Protein AF-A0A816R3W5-F1 (afdb_monomer_lite)

pLDDT: mean 74.43, std 22.23, range [22.75, 96.19]

Radius of gyration: 26.07 Å; chains: 1; bounding box: 74×52×64 Å

Foldseek 3Di:
DDCDPPDPDHPCCCVVVVVLLVVLCCPPALLNVVVLVVDPDPVVSVVVVVVVVVVVVVVVVVVVVVVVVLCVVQQAADCVVVVVDDAPVCSVLVVCCVVCVVPPPPSVVVVVVVVVVVVVVLLSNLLSVLVCCCVVPVCPVVVPVDDDPVRSVVSSVVSSVVVVVVVVVVVVVCVPVPRCSVVVVVLVSSLVSNLSVVLVVCVVPPVPDDPVNSVVSSVVSSVVSVVVVVVCVVCVVVCPVPNDDPPGHNVPHPVVVVVPDPDPVPVCVVVVVVVCVPPVPDDDDPDDDDPDDDDDDDDPPPPPPVVVVVVPD

InterPro domains:
  IPR001734 Sodium/solute symporter [PF00474] (28-216)
  IPR001734 Sodium/solute symporter [PS50283] (1-235)
  IPR038377 Sodium/glucose symporter superfamily [G3DSA:1.20.1730.10] (1-272)
  IPR051163 Sodium:Solute Symporter (SSF) [PTHR42985] (1-281)

Organism: NCBI:txid392030

Sequence (313 aa):
MSVHPSARYTVWSVLIGGSLYSTSVCACLQTQAQRFMCVKTTRAAQKVAWVNYMLIVAMLFLCAGVGFVLFAKYSHCDPLLAKLISKPDQLYPLFVIQTFSRLPGLTGLFIASILSASLSTISSGINSMATAILEDIYKRILKQSTVTDERQAIMSKVLSLAIGILVTILAFAMSYLGNNIIVIVFQIAGSFVTPILGVYILGFFAPRVNSRSILIALSFCLLFQSWVMIGATLTAKQHFERDGRLAVFADECLHSFNSSSNDPKSIDSSLLASWKDLFGCCYKKKTVGSVVMNGDHLSPEHQQVEEERILQN

Structure (mmCIF, N/CA/C/O backbone):
data_AF-A0A816R3W5-F1
#
_entry.id   AF-A0A816R3W5-F1
#
loop_
_atom_site.group_PDB
_atom_site.id
_atom_site.type_symbol
_atom_site.label_atom_id
_atom_site.label_alt_id
_atom_site.label_comp_id
_atom_site.label_asym_id
_atom_site.label_entity_id
_atom_site.label_seq_id
_atom_site.pdbx_PDB_ins_code
_atom_site.Cartn_x
_atom_site.Cartn_y
_atom_site.Cartn_z
_atom_site.occupancy
_atom_site.B_iso_or_equiv
_atom_site.auth_seq_id
_atom_site.auth_comp_id
_atom_site.auth_asym_id
_atom_site.auth_atom_id
_atom_site.pdbx_PDB_model_num
ATOM 1 N N . MET A 1 1 ? 4.831 -17.490 -16.071 1.00 56.22 1 MET A N 1
ATOM 2 C CA . MET A 1 1 ? 4.926 -17.783 -14.621 1.00 56.22 1 MET A CA 1
ATOM 3 C C . MET A 1 1 ? 5.278 -19.246 -14.459 1.00 56.22 1 MET A C 1
ATOM 5 O O . MET A 1 1 ? 4.660 -20.074 -15.113 1.00 56.22 1 MET A O 1
ATOM 9 N N . SER A 1 2 ? 6.286 -19.556 -13.655 1.00 50.31 2 SER A N 1
ATOM 10 C CA . SER A 1 2 ? 6.732 -20.926 -13.403 1.00 50.31 2 SER A CA 1
ATOM 11 C C . SER A 1 2 ? 5.854 -21.603 -12.344 1.00 50.31 2 SER A C 1
ATOM 13 O O . SER A 1 2 ? 5.396 -20.978 -11.386 1.00 50.31 2 SER A O 1
ATOM 15 N N . VAL A 1 3 ? 5.603 -22.901 -12.533 1.00 62.75 3 VAL A N 1
ATOM 16 C CA . VAL A 1 3 ? 4.884 -23.763 -11.572 1.00 62.75 3 VAL A CA 1
ATOM 17 C C . VAL A 1 3 ? 5.849 -24.337 -10.520 1.00 62.75 3 VAL A C 1
ATOM 19 O O . VAL A 1 3 ? 5.424 -24.852 -9.491 1.00 62.75 3 VAL A O 1
ATOM 22 N N . HIS A 1 4 ? 7.160 -24.217 -10.752 1.00 50.44 4 HIS A N 1
ATOM 23 C CA . HIS A 1 4 ? 8.194 -24.760 -9.879 1.00 50.44 4 HIS A CA 1
ATOM 24 C C . HIS A 1 4 ? 8.276 -24.016 -8.532 1.00 50.44 4 HIS A C 1
ATOM 26 O O . HIS A 1 4 ? 8.395 -22.790 -8.531 1.00 50.44 4 HIS A O 1
ATOM 32 N N . PRO A 1 5 ? 8.297 -24.738 -7.394 1.00 56.47 5 PRO A N 1
ATOM 33 C CA . PRO A 1 5 ? 8.284 -24.155 -6.047 1.00 56.47 5 PRO A CA 1
ATOM 34 C C . PRO A 1 5 ? 9.559 -23.380 -5.681 1.00 56.47 5 PRO A C 1
ATOM 36 O O . PRO A 1 5 ? 9.556 -22.626 -4.716 1.00 56.47 5 PRO A O 1
ATOM 39 N N . SER A 1 6 ? 10.639 -23.535 -6.451 1.00 56.09 6 SER A N 1
ATOM 40 C CA . SER A 1 6 ? 11.894 -22.794 -6.267 1.00 56.09 6 SER A CA 1
ATOM 41 C C . SER A 1 6 ? 11.871 -21.390 -6.877 1.00 56.09 6 SER A C 1
ATOM 43 O O . SER A 1 6 ? 12.794 -20.616 -6.647 1.00 56.09 6 SER A O 1
ATOM 45 N N . ALA A 1 7 ? 10.852 -21.053 -7.674 1.00 58.81 7 ALA A N 1
ATOM 46 C CA . ALA A 1 7 ? 10.751 -19.736 -8.285 1.00 58.81 7 ALA A CA 1
ATOM 47 C C . ALA A 1 7 ? 10.184 -18.705 -7.303 1.00 58.81 7 ALA A C 1
ATOM 49 O O . ALA A 1 7 ? 9.200 -18.959 -6.609 1.00 58.81 7 ALA A O 1
ATOM 50 N N . ARG A 1 8 ? 10.763 -17.500 -7.305 1.00 59.97 8 ARG A N 1
ATOM 51 C CA . ARG A 1 8 ? 10.393 -16.401 -6.396 1.00 59.97 8 ARG A CA 1
ATOM 52 C C . ARG A 1 8 ? 8.922 -15.978 -6.483 1.00 59.97 8 ARG A C 1
ATOM 54 O O . ARG A 1 8 ? 8.337 -15.592 -5.476 1.00 59.97 8 ARG A O 1
ATOM 61 N N . TYR A 1 9 ? 8.329 -16.067 -7.673 1.00 65.62 9 TYR A N 1
ATOM 62 C CA . TYR A 1 9 ? 6.901 -15.855 -7.907 1.00 65.62 9 TYR A CA 1
ATOM 63 C C . TYR A 1 9 ? 6.322 -17.072 -8.625 1.00 65.62 9 TYR A C 1
ATOM 65 O O . TYR A 1 9 ? 6.509 -17.246 -9.830 1.00 65.62 9 TYR A O 1
ATOM 73 N N . THR A 1 10 ? 5.597 -17.904 -7.885 1.00 77.44 10 THR A N 1
ATOM 74 C CA . THR A 1 10 ? 4.848 -19.032 -8.447 1.00 77.44 10 THR A CA 1
ATOM 75 C C . THR A 1 10 ? 3.417 -18.616 -8.769 1.00 77.44 10 THR A C 1
ATOM 77 O O . THR A 1 10 ? 2.870 -17.688 -8.164 1.00 77.44 10 THR A O 1
ATOM 80 N N . VAL A 1 11 ? 2.775 -19.339 -9.691 1.00 75.06 11 VAL A N 1
ATOM 81 C CA . VAL A 1 11 ? 1.336 -19.167 -9.971 1.00 75.06 11 VAL A CA 1
ATOM 82 C C . VAL A 1 11 ? 0.520 -19.261 -8.673 1.00 75.06 11 VAL A C 1
ATOM 84 O O . VAL A 1 11 ? -0.364 -18.444 -8.428 1.00 75.06 11 VAL A O 1
ATOM 87 N N . TRP A 1 12 ? 0.883 -20.192 -7.789 1.00 73.62 12 TRP A N 1
ATOM 88 C CA . TRP A 1 12 ? 0.215 -20.416 -6.508 1.00 73.62 12 TRP A CA 1
ATOM 89 C C . TRP A 1 12 ? 0.412 -19.277 -5.513 1.00 73.62 12 TRP A C 1
ATOM 91 O O . TRP A 1 12 ? -0.559 -18.815 -4.916 1.00 73.62 12 TRP A O 1
ATOM 101 N N . SER A 1 13 ? 1.642 -18.779 -5.360 1.00 75.25 13 SER A N 1
ATOM 102 C CA . SER A 1 13 ? 1.918 -17.660 -4.454 1.00 75.25 13 SER A CA 1
ATOM 103 C C . SER A 1 13 ? 1.214 -16.382 -4.902 1.00 75.25 13 SER A C 1
ATOM 105 O O . SER A 1 13 ? 0.768 -15.607 -4.063 1.00 75.25 13 SER A O 1
ATOM 107 N N . VAL A 1 14 ? 1.076 -16.172 -6.214 1.00 79.00 14 VAL A N 1
ATOM 108 C CA . VAL A 1 14 ? 0.387 -14.993 -6.754 1.00 79.00 14 VAL A CA 1
ATOM 109 C C . VAL A 1 14 ? -1.127 -15.120 -6.602 1.00 79.00 14 VAL A C 1
ATOM 111 O O . VAL A 1 14 ? -1.757 -14.180 -6.130 1.00 79.00 14 VAL A O 1
ATOM 114 N N . LEU A 1 15 ? -1.718 -16.267 -6.945 1.00 81.06 15 LEU A N 1
ATOM 115 C CA . LEU A 1 15 ? -3.168 -16.456 -6.836 1.00 81.06 15 LEU A CA 1
ATOM 116 C C . LEU A 1 15 ? -3.628 -16.472 -5.376 1.00 81.06 15 LEU A C 1
ATOM 118 O O . LEU A 1 15 ? -4.473 -15.671 -4.979 1.00 81.06 15 LEU A O 1
ATOM 122 N N . ILE A 1 16 ? -3.047 -17.349 -4.555 1.00 84.50 16 ILE A N 1
ATOM 123 C CA . ILE A 1 16 ? -3.455 -17.509 -3.156 1.00 84.50 16 ILE A CA 1
ATOM 124 C C . ILE A 1 16 ? -2.988 -16.300 -2.344 1.00 84.50 16 ILE A C 1
ATOM 126 O O . ILE A 1 16 ? -3.803 -15.637 -1.707 1.00 84.50 16 ILE A O 1
ATOM 130 N N . GLY A 1 17 ? -1.699 -15.961 -2.411 1.00 82.81 17 GLY A N 1
ATOM 131 C CA . GLY A 1 17 ? -1.145 -14.838 -1.653 1.00 82.81 17 GLY A CA 1
ATOM 132 C C . GLY A 1 17 ? -1.729 -13.490 -2.077 1.00 82.81 17 GLY A C 1
ATOM 133 O O . GLY A 1 17 ? -2.084 -12.688 -1.218 1.00 82.81 17 GLY A O 1
ATOM 134 N N . GLY A 1 18 ? -1.911 -13.262 -3.381 1.00 82.94 18 GLY A N 1
ATOM 135 C CA . GLY A 1 18 ? -2.544 -12.049 -3.901 1.00 82.94 18 GLY A CA 1
ATOM 136 C C . GLY A 1 18 ? -3.998 -11.917 -3.458 1.00 82.94 18 GLY A C 1
ATOM 137 O O . GLY A 1 18 ? -4.382 -10.867 -2.950 1.00 82.94 18 GLY A O 1
ATOM 138 N N . SER A 1 19 ? -4.795 -12.986 -3.570 1.00 83.19 19 SER A N 1
ATOM 139 C CA . SER A 1 19 ? -6.204 -12.972 -3.143 1.00 83.19 19 SER A CA 1
ATOM 140 C C . SER A 1 19 ? -6.367 -12.694 -1.644 1.00 83.19 19 SER A C 1
ATOM 142 O O . SER A 1 19 ? -7.187 -11.855 -1.258 1.00 83.19 19 SER A O 1
ATOM 144 N N . LEU A 1 20 ? -5.551 -13.336 -0.801 1.00 86.00 20 LEU A N 1
ATOM 145 C CA . LEU A 1 20 ? -5.547 -13.111 0.644 1.00 86.00 20 LEU A CA 1
ATOM 146 C C . LEU A 1 20 ? -5.112 -11.685 0.968 1.00 86.00 20 LEU A C 1
ATOM 148 O O . LEU A 1 20 ? -5.813 -10.996 1.701 1.00 86.00 20 LEU A O 1
ATOM 152 N N . TYR A 1 21 ? -4.022 -11.207 0.366 1.00 86.19 21 TYR A N 1
ATOM 153 C CA . TYR A 1 21 ? -3.546 -9.840 0.556 1.00 86.19 21 TYR A CA 1
ATOM 154 C C . TYR A 1 21 ? -4.605 -8.803 0.163 1.00 86.19 21 TYR A C 1
ATOM 156 O O . TYR A 1 21 ? -4.915 -7.911 0.951 1.00 86.19 21 TYR A O 1
ATOM 164 N N . SER A 1 22 ? -5.222 -8.940 -1.013 1.00 83.94 22 SER A N 1
ATOM 165 C CA . SER A 1 22 ? -6.283 -8.036 -1.472 1.00 83.94 22 SER A CA 1
ATOM 166 C C . SER A 1 22 ? -7.505 -8.057 -0.554 1.00 83.94 22 SER A C 1
ATOM 168 O O . SER A 1 22 ? -8.077 -7.001 -0.272 1.00 83.94 22 SER A O 1
ATOM 170 N N . THR A 1 23 ? -7.883 -9.233 -0.047 1.00 86.06 23 THR A N 1
ATOM 171 C CA . THR A 1 23 ? -8.988 -9.377 0.911 1.00 86.06 23 THR A CA 1
ATOM 172 C C . THR A 1 23 ? -8.661 -8.679 2.226 1.00 86.06 23 THR A C 1
ATOM 174 O O . THR A 1 23 ? -9.464 -7.879 2.704 1.00 86.06 23 THR A O 1
ATOM 177 N N . SER A 1 24 ? -7.463 -8.891 2.775 1.00 88.31 24 SER A N 1
ATOM 178 C CA . SER A 1 24 ? -7.000 -8.215 3.990 1.00 88.31 24 SER A CA 1
ATOM 179 C C . SER A 1 24 ? -6.973 -6.698 3.832 1.00 88.31 24 SER A C 1
ATOM 181 O O . SER A 1 24 ? -7.408 -5.973 4.724 1.00 88.31 24 SER A O 1
ATOM 183 N N . VAL A 1 25 ? -6.494 -6.206 2.685 1.00 85.31 25 VAL A N 1
ATOM 184 C CA . VAL A 1 25 ? -6.458 -4.772 2.374 1.00 85.31 25 VAL A CA 1
ATOM 185 C C . VAL A 1 25 ? -7.865 -4.180 2.374 1.00 85.31 25 VAL A C 1
ATOM 187 O O . VAL A 1 25 ? -8.058 -3.077 2.869 1.00 85.31 25 VAL A O 1
ATOM 190 N N . CYS A 1 26 ? -8.866 -4.900 1.872 1.00 84.50 26 CYS A N 1
ATOM 191 C CA . CYS A 1 26 ? -10.241 -4.403 1.852 1.00 84.50 26 CYS A CA 1
ATOM 192 C C . CYS A 1 26 ? -10.953 -4.526 3.205 1.00 84.50 26 CYS A C 1
ATOM 194 O O . CYS A 1 26 ? -11.754 -3.656 3.543 1.00 84.50 26 CYS A O 1
ATOM 196 N N . ALA A 1 27 ? -10.688 -5.596 3.954 1.00 83.88 27 ALA A N 1
ATOM 197 C CA . ALA A 1 27 ? -11.415 -5.925 5.176 1.00 83.88 27 ALA A CA 1
ATOM 198 C C . ALA A 1 27 ? -10.826 -5.269 6.433 1.00 83.88 27 ALA A C 1
ATOM 200 O O . ALA A 1 27 ? -11.575 -4.855 7.313 1.00 83.88 27 ALA A O 1
ATOM 201 N N . CYS A 1 28 ? -9.497 -5.191 6.530 1.00 85.00 28 CYS A N 1
ATOM 202 C CA . CYS A 1 28 ? -8.811 -4.872 7.782 1.00 85.00 28 CYS A CA 1
ATOM 203 C C . CYS A 1 28 ? -8.217 -3.461 7.821 1.00 85.00 28 CYS A C 1
ATOM 205 O O . CYS A 1 28 ? -7.880 -2.981 8.902 1.00 85.00 28 CYS A O 1
ATOM 207 N N . LEU A 1 29 ? -8.046 -2.789 6.676 1.00 88.25 29 LEU A N 1
ATOM 208 C CA . LEU A 1 29 ? -7.474 -1.443 6.674 1.00 88.25 29 LEU A CA 1
ATOM 209 C C . LEU A 1 29 ? -8.491 -0.396 7.112 1.00 88.25 29 LEU A C 1
ATOM 211 O O . LEU A 1 29 ? -9.598 -0.292 6.578 1.00 88.25 29 LEU A O 1
ATOM 215 N N . GLN A 1 30 ? -8.020 0.479 7.996 1.00 89.38 30 GLN A N 1
ATOM 216 C CA . GLN A 1 30 ? -8.791 1.606 8.499 1.00 89.38 30 GLN A CA 1
ATOM 217 C C . GLN A 1 30 ? -9.275 2.540 7.377 1.00 89.38 30 GLN A C 1
ATOM 219 O O . GLN A 1 30 ? -10.403 3.024 7.431 1.00 89.38 30 GLN A O 1
ATOM 224 N N . THR A 1 31 ? -8.477 2.739 6.321 1.00 89.81 31 THR A N 1
ATOM 225 C CA . THR A 1 31 ? -8.860 3.548 5.146 1.00 89.81 31 THR A CA 1
ATOM 226 C C . THR A 1 31 ? -10.135 3.036 4.476 1.00 89.81 31 THR A C 1
ATOM 228 O O . THR A 1 31 ? -10.982 3.825 4.057 1.00 89.81 31 THR A O 1
ATOM 231 N N . GLN A 1 32 ? -10.294 1.716 4.384 1.00 89.81 32 GLN A N 1
ATOM 232 C CA . GLN A 1 32 ? -11.426 1.083 3.712 1.00 89.81 32 GLN A CA 1
ATOM 233 C C . GLN A 1 32 ? -12.656 1.053 4.618 1.00 89.81 32 GLN A C 1
ATOM 235 O O . GLN A 1 32 ? -13.748 1.402 4.169 1.00 89.81 32 GLN A O 1
ATOM 240 N N . ALA A 1 33 ? -12.471 0.745 5.904 1.00 89.12 33 ALA A N 1
ATOM 241 C CA . ALA A 1 33 ? -13.541 0.816 6.897 1.00 89.12 33 ALA A CA 1
ATOM 242 C C . ALA A 1 33 ? -14.174 2.218 6.944 1.00 89.12 33 ALA A C 1
ATOM 244 O O . ALA A 1 33 ? -15.396 2.352 6.872 1.00 89.12 33 ALA A O 1
ATOM 245 N N . GLN A 1 34 ? -13.351 3.272 6.958 1.00 89.38 34 GLN A N 1
ATOM 246 C CA . GLN A 1 34 ? -13.823 4.660 6.930 1.00 89.38 34 GLN A CA 1
ATOM 247 C C . GLN A 1 34 ? -14.665 4.963 5.685 1.00 89.38 34 GLN A C 1
ATOM 249 O O . GLN A 1 34 ? -15.739 5.549 5.798 1.00 89.38 34 GLN A O 1
ATOM 254 N N . ARG A 1 35 ? -14.226 4.515 4.502 1.00 90.38 35 ARG A N 1
ATOM 255 C CA . ARG A 1 35 ? -14.962 4.720 3.242 1.00 90.38 35 ARG A CA 1
ATOM 256 C C . ARG A 1 35 ? -16.336 4.058 3.256 1.00 90.38 35 ARG A C 1
ATOM 258 O O . ARG A 1 35 ? -17.294 4.654 2.771 1.00 90.38 35 ARG A O 1
ATOM 265 N N . PHE A 1 36 ? -16.454 2.859 3.825 1.00 90.44 36 PHE A N 1
ATOM 266 C CA . PHE A 1 36 ? -17.746 2.177 3.931 1.00 90.44 36 PHE A CA 1
ATOM 267 C C . PHE A 1 36 ? -18.684 2.847 4.939 1.00 90.44 36 PHE A C 1
ATOM 269 O O . PHE A 1 36 ? -19.882 2.932 4.677 1.00 90.44 36 PHE A O 1
ATOM 276 N N . MET A 1 37 ? -18.150 3.391 6.035 1.00 89.62 37 MET A N 1
ATOM 277 C CA . MET A 1 37 ? -18.934 4.108 7.051 1.00 89.62 37 MET A CA 1
ATOM 278 C C . MET A 1 37 ? -19.493 5.450 6.556 1.00 89.62 37 MET A C 1
ATOM 280 O O . MET A 1 37 ? -20.496 5.926 7.082 1.00 89.62 37 MET A O 1
ATOM 284 N N . CYS A 1 38 ? -18.902 6.052 5.520 1.00 90.81 38 CYS A N 1
ATOM 285 C CA . CYS A 1 38 ? -19.438 7.263 4.888 1.00 90.81 38 CYS A CA 1
ATOM 286 C C . CYS A 1 38 ? -20.680 7.002 4.014 1.00 90.81 38 CYS A C 1
ATOM 288 O O . CYS A 1 38 ? -21.321 7.949 3.552 1.00 90.81 38 CYS A O 1
ATOM 290 N N . VAL A 1 39 ? -21.028 5.738 3.752 1.00 94.00 39 VAL A N 1
ATOM 291 C CA . VAL A 1 39 ? -22.161 5.370 2.899 1.00 94.00 39 VAL A CA 1
ATOM 292 C C . VAL A 1 39 ? -23.412 5.131 3.746 1.00 94.00 39 VAL A C 1
ATOM 294 O O . VAL A 1 39 ? -23.406 4.350 4.689 1.00 94.00 39 VAL A O 1
ATOM 297 N N . LYS A 1 40 ? -24.532 5.756 3.360 1.00 92.31 40 LYS A N 1
ATOM 298 C CA . LYS A 1 40 ? -25.788 5.736 4.137 1.00 92.31 40 LYS A CA 1
ATOM 299 C C . LYS A 1 40 ? -26.432 4.354 4.299 1.00 92.31 40 LYS A C 1
ATOM 301 O O . LYS A 1 40 ? -27.205 4.154 5.227 1.00 92.31 40 LYS A O 1
ATOM 306 N N . THR A 1 41 ? -26.203 3.429 3.365 1.00 95.50 41 THR A N 1
ATOM 307 C CA . THR A 1 41 ? -26.856 2.110 3.370 1.00 95.50 41 THR A CA 1
ATOM 308 C C . THR A 1 41 ? -25.864 0.993 3.081 1.00 95.50 41 THR A C 1
ATOM 310 O O . THR A 1 41 ? -24.961 1.139 2.256 1.00 95.50 41 THR A O 1
ATOM 313 N N . THR A 1 42 ? -26.082 -0.167 3.700 1.00 93.00 42 THR A N 1
ATOM 314 C CA . THR A 1 42 ? -25.250 -1.365 3.513 1.00 93.00 42 THR A CA 1
ATOM 315 C C . THR A 1 42 ? -25.262 -1.861 2.066 1.00 93.00 42 THR A C 1
ATOM 317 O O . THR A 1 42 ? -24.215 -2.200 1.522 1.00 93.00 42 THR A O 1
ATOM 320 N N . ARG A 1 43 ? -26.422 -1.823 1.394 1.00 94.44 43 ARG A N 1
ATOM 321 C CA . ARG A 1 43 ? -26.541 -2.177 -0.034 1.00 94.44 43 ARG A CA 1
ATOM 322 C C . ARG A 1 43 ? -25.718 -1.250 -0.930 1.00 94.44 43 ARG A C 1
ATOM 324 O O . ARG A 1 43 ? -25.112 -1.713 -1.892 1.00 94.44 43 ARG A O 1
ATOM 331 N N . ALA A 1 44 ? -25.681 0.050 -0.633 1.00 94.31 44 ALA A N 1
ATOM 332 C CA . ALA A 1 44 ? -24.833 0.977 -1.375 1.00 94.31 44 ALA A CA 1
ATOM 333 C C . ALA A 1 44 ? -23.345 0.726 -1.085 1.00 94.31 44 ALA A C 1
ATOM 335 O O . ALA A 1 44 ? -22.554 0.716 -2.023 1.00 94.31 44 ALA A O 1
ATOM 336 N N . ALA A 1 45 ? -22.971 0.430 0.165 1.00 92.25 45 ALA A N 1
ATOM 337 C CA . ALA A 1 45 ? -21.593 0.078 0.516 1.00 92.25 45 ALA A CA 1
ATOM 338 C C . ALA A 1 45 ? -21.115 -1.187 -0.226 1.00 92.25 45 ALA A C 1
ATOM 340 O O . ALA A 1 45 ? -20.011 -1.203 -0.766 1.00 92.25 45 ALA A O 1
ATOM 341 N N . GLN A 1 46 ? -21.972 -2.207 -0.355 1.00 92.31 46 GLN A N 1
ATOM 342 C CA . GLN A 1 46 ? -21.692 -3.405 -1.159 1.00 92.31 46 GLN A CA 1
ATOM 343 C C . GLN A 1 46 ? -21.487 -3.076 -2.643 1.00 92.31 46 GLN A C 1
ATOM 345 O O . GLN A 1 46 ? -20.549 -3.579 -3.257 1.00 92.31 46 GLN A O 1
ATOM 350 N N . LYS A 1 47 ? -22.324 -2.207 -3.227 1.00 93.62 47 LYS A N 1
ATOM 351 C CA . LYS A 1 47 ? -22.137 -1.751 -4.616 1.00 93.62 47 LYS A CA 1
ATOM 352 C C . LYS A 1 47 ? -20.807 -1.018 -4.796 1.00 93.62 47 LYS A C 1
ATOM 354 O O . LYS A 1 47 ? -20.099 -1.296 -5.756 1.00 93.62 47 LYS A O 1
ATOM 359 N N . VAL A 1 48 ? -20.443 -0.133 -3.865 1.00 92.06 48 VAL A N 1
ATOM 360 C CA . VAL A 1 48 ? -19.148 0.571 -3.879 1.00 92.06 48 VAL A CA 1
ATOM 361 C C . VAL A 1 48 ? -17.986 -0.422 -3.810 1.00 92.06 48 VAL A C 1
ATOM 363 O O . VAL A 1 48 ? -17.027 -0.281 -4.564 1.00 92.06 48 VAL A O 1
ATOM 366 N N . ALA A 1 49 ? -18.085 -1.457 -2.971 1.00 90.31 49 ALA A N 1
ATOM 367 C CA . ALA A 1 49 ? -17.069 -2.504 -2.884 1.00 90.31 49 ALA A CA 1
ATOM 368 C C . ALA A 1 49 ? -16.899 -3.264 -4.212 1.00 90.31 49 ALA A C 1
ATOM 370 O O . ALA A 1 49 ? -15.770 -3.443 -4.671 1.00 90.31 49 ALA A O 1
ATOM 371 N N . TRP A 1 50 ? -18.001 -3.646 -4.868 1.00 91.44 50 TRP A N 1
ATOM 372 C CA . TRP A 1 50 ? -17.961 -4.308 -6.177 1.00 91.44 50 TRP A CA 1
ATOM 373 C C . TRP A 1 50 ? -17.365 -3.422 -7.270 1.00 91.44 50 TRP A C 1
ATOM 375 O O . TRP A 1 50 ? -16.512 -3.881 -8.027 1.00 91.44 50 TRP A O 1
ATOM 385 N N . VAL A 1 51 ? -17.757 -2.146 -7.328 1.00 93.00 51 VAL A N 1
ATOM 386 C CA . VAL A 1 51 ? -17.195 -1.182 -8.288 1.00 93.00 51 VAL A CA 1
ATOM 387 C C . VAL A 1 51 ? -15.695 -0.995 -8.057 1.00 93.00 51 VAL A C 1
ATOM 389 O O . VAL A 1 51 ? -14.926 -1.018 -9.014 1.00 93.00 51 VAL A O 1
ATOM 392 N N . ASN A 1 52 ? -15.258 -0.881 -6.799 1.00 90.00 52 ASN A N 1
ATOM 393 C CA . ASN A 1 52 ? -13.839 -0.794 -6.454 1.00 90.00 52 ASN A CA 1
ATOM 394 C C . ASN A 1 52 ? -13.063 -2.041 -6.906 1.00 90.00 52 ASN A C 1
ATOM 396 O O . ASN A 1 52 ? -11.993 -1.918 -7.495 1.00 90.00 52 ASN A O 1
ATOM 400 N N . TYR A 1 53 ? -13.610 -3.237 -6.675 1.00 89.12 53 TYR A N 1
ATOM 401 C CA . TYR A 1 53 ? -12.980 -4.483 -7.111 1.00 89.12 53 TYR A CA 1
ATOM 402 C C . TYR A 1 53 ? -12.858 -4.563 -8.641 1.00 89.12 53 TYR A C 1
ATOM 404 O O . TYR A 1 53 ? -11.779 -4.852 -9.154 1.00 89.12 53 TYR A O 1
ATOM 412 N N . MET A 1 54 ? -13.922 -4.226 -9.378 1.00 92.25 54 MET A N 1
ATOM 413 C CA . MET A 1 54 ? -13.895 -4.172 -10.846 1.00 92.25 54 MET A CA 1
ATOM 414 C C . MET A 1 54 ? -12.866 -3.164 -11.369 1.00 92.25 54 MET A C 1
ATOM 416 O O . MET A 1 54 ? -12.135 -3.467 -12.310 1.00 92.25 54 MET A O 1
ATOM 420 N N . LEU A 1 55 ? -12.763 -1.990 -10.739 1.00 92.25 55 LEU A N 1
ATOM 421 C CA . LEU A 1 55 ? -11.796 -0.963 -11.123 1.00 92.25 55 LEU A CA 1
ATOM 422 C C . LEU A 1 55 ? -10.349 -1.419 -10.893 1.00 92.25 55 LEU A C 1
ATOM 424 O O . LEU A 1 55 ? -9.497 -1.179 -11.744 1.00 92.25 55 LEU A O 1
ATOM 428 N N . ILE A 1 56 ? -10.076 -2.119 -9.787 1.00 88.50 56 ILE A N 1
ATOM 429 C CA . ILE A 1 56 ? -8.756 -2.709 -9.518 1.00 88.50 56 ILE A CA 1
ATOM 430 C C . ILE A 1 56 ? -8.408 -3.751 -10.584 1.00 88.50 56 ILE A C 1
ATOM 432 O O . ILE A 1 56 ? -7.309 -3.719 -11.130 1.00 88.50 56 ILE A O 1
ATOM 436 N N . VAL A 1 57 ? -9.337 -4.649 -10.918 1.00 89.50 57 VAL A N 1
ATOM 437 C CA . VAL A 1 57 ? -9.114 -5.666 -11.958 1.00 89.50 57 VAL A CA 1
ATOM 438 C C . VAL A 1 57 ? -8.843 -5.008 -13.314 1.00 89.50 57 VAL A C 1
ATOM 440 O O . VAL A 1 57 ? -7.868 -5.358 -13.978 1.00 89.50 57 VAL A O 1
ATOM 443 N N . ALA A 1 58 ? -9.637 -4.009 -13.703 1.00 93.88 58 ALA A N 1
ATOM 444 C CA . ALA A 1 58 ? -9.416 -3.253 -14.935 1.00 93.88 58 ALA A CA 1
ATOM 445 C C . ALA A 1 58 ? -8.048 -2.547 -14.945 1.00 93.88 58 ALA A C 1
ATOM 447 O O . ALA A 1 58 ? -7.323 -2.612 -15.937 1.00 93.88 58 ALA A O 1
ATOM 448 N N . MET A 1 59 ? -7.655 -1.931 -13.826 1.00 91.81 59 MET A N 1
ATOM 449 C CA . MET A 1 59 ? -6.345 -1.296 -13.670 1.00 91.81 59 MET A CA 1
ATOM 450 C C . MET A 1 59 ? -5.199 -2.304 -13.821 1.00 91.81 59 MET A C 1
ATOM 452 O O . MET A 1 59 ? -4.211 -1.996 -14.483 1.00 91.81 59 MET A O 1
ATOM 456 N N . LEU A 1 60 ? -5.332 -3.520 -13.278 1.00 89.12 60 LEU A N 1
ATOM 457 C CA . LEU A 1 60 ? -4.329 -4.579 -13.435 1.00 89.12 60 LEU A CA 1
ATOM 458 C C . LEU A 1 60 ? -4.146 -4.987 -14.903 1.00 89.12 60 LEU A C 1
ATOM 460 O O . LEU A 1 60 ? -3.007 -5.124 -15.351 1.00 89.12 60 LEU A O 1
ATOM 464 N N . PHE A 1 61 ? -5.235 -5.128 -15.665 1.00 91.25 61 PHE A N 1
ATOM 465 C CA . PHE A 1 61 ? -5.155 -5.409 -17.104 1.00 91.25 61 PHE A CA 1
ATOM 466 C C . PHE A 1 61 ? -4.477 -4.276 -17.879 1.00 91.25 61 PHE A C 1
ATOM 468 O O . PHE A 1 61 ? -3.643 -4.545 -18.743 1.00 91.25 61 PHE A O 1
ATOM 475 N N . LEU A 1 62 ? -4.773 -3.017 -17.543 1.00 93.06 62 LEU A N 1
ATOM 476 C CA . LEU A 1 62 ? -4.109 -1.861 -18.153 1.00 93.06 62 LEU A CA 1
ATOM 477 C C . LEU A 1 62 ? -2.608 -1.838 -17.837 1.00 93.06 62 LEU A C 1
ATOM 479 O O . LEU A 1 62 ? -1.798 -1.679 -18.747 1.00 93.06 62 LEU A O 1
ATOM 483 N N . CYS A 1 63 ? -2.219 -2.059 -16.578 1.00 90.69 63 CYS A N 1
ATOM 484 C CA . CYS A 1 63 ? -0.811 -2.149 -16.184 1.00 90.69 63 CYS A CA 1
ATOM 485 C C . CYS A 1 63 ? -0.082 -3.287 -16.910 1.00 90.69 63 CYS A C 1
ATOM 487 O O . CYS A 1 63 ? 1.032 -3.086 -17.393 1.00 90.69 63 CYS A O 1
ATOM 489 N N . ALA A 1 64 ? -0.710 -4.460 -17.036 1.00 89.06 64 ALA A N 1
ATOM 490 C CA . ALA A 1 64 ? -0.155 -5.573 -17.803 1.00 89.06 64 ALA A CA 1
ATOM 491 C C . ALA A 1 64 ? 0.014 -5.206 -19.286 1.00 89.06 64 ALA A C 1
ATOM 493 O O . ALA A 1 64 ? 1.067 -5.470 -19.863 1.00 89.06 64 ALA A O 1
ATOM 494 N N . GLY A 1 65 ? -0.979 -4.536 -19.880 1.00 91.50 65 GLY A N 1
ATOM 495 C CA . GLY A 1 65 ? -0.922 -4.023 -21.250 1.00 91.50 65 GLY A CA 1
ATOM 496 C C . GLY A 1 65 ? 0.265 -3.088 -21.483 1.00 91.50 65 GLY A C 1
ATOM 497 O O . GLY A 1 65 ? 1.019 -3.279 -22.435 1.00 91.50 65 GLY A O 1
ATOM 498 N N . VAL A 1 66 ? 0.494 -2.129 -20.580 1.00 90.31 66 VAL A N 1
ATOM 499 C CA . VAL A 1 66 ? 1.671 -1.245 -20.653 1.00 90.31 66 VAL A CA 1
ATOM 500 C C . VAL A 1 66 ? 2.970 -2.048 -20.523 1.00 90.31 66 VAL A C 1
ATOM 502 O O . VAL A 1 66 ? 3.908 -1.808 -21.279 1.00 90.31 66 VAL A O 1
ATOM 505 N N . GLY A 1 67 ? 3.016 -3.049 -19.640 1.00 87.88 67 GLY A N 1
ATOM 506 C CA . GLY A 1 67 ? 4.156 -3.962 -19.521 1.00 87.88 67 GLY A CA 1
ATOM 507 C C . GLY A 1 67 ? 4.490 -4.695 -20.827 1.00 87.88 67 GLY A C 1
ATOM 508 O O . GLY A 1 67 ? 5.660 -4.761 -21.203 1.00 87.88 67 GLY A O 1
ATOM 509 N N . PHE A 1 68 ? 3.482 -5.180 -21.561 1.00 88.12 68 PHE A N 1
ATOM 510 C CA . PHE A 1 68 ? 3.681 -5.799 -22.878 1.00 88.12 68 PHE A CA 1
ATOM 511 C C . PHE A 1 68 ? 4.213 -4.809 -23.917 1.00 88.12 68 PHE A C 1
ATOM 513 O O . PHE A 1 68 ? 5.109 -5.159 -24.681 1.00 88.12 68 PHE A O 1
ATOM 520 N N . VAL A 1 69 ? 3.707 -3.572 -23.932 1.00 90.12 69 VAL A N 1
ATOM 521 C CA . VAL A 1 69 ? 4.199 -2.520 -24.840 1.00 90.12 69 VAL A CA 1
ATOM 522 C C . VAL A 1 69 ? 5.665 -2.190 -24.554 1.00 90.12 69 VAL A C 1
ATOM 524 O O . VAL A 1 69 ? 6.465 -2.099 -25.485 1.00 90.12 69 VAL A O 1
ATOM 527 N N . LEU A 1 70 ? 6.037 -2.060 -23.278 1.00 86.81 70 LEU A N 1
ATOM 528 C CA . LEU A 1 70 ? 7.428 -1.853 -22.870 1.00 86.81 70 LEU A CA 1
ATOM 529 C C . LEU A 1 70 ? 8.314 -3.024 -23.301 1.00 86.81 70 LEU A C 1
ATOM 531 O O . LEU A 1 70 ? 9.390 -2.797 -23.847 1.00 86.81 70 LEU A O 1
ATOM 535 N N . PHE A 1 71 ? 7.854 -4.261 -23.100 1.00 84.38 71 PHE A N 1
ATOM 536 C CA . PHE A 1 71 ? 8.583 -5.448 -23.539 1.00 84.38 71 PHE A CA 1
ATOM 537 C C . PHE A 1 71 ? 8.795 -5.454 -25.057 1.00 84.38 71 PHE A C 1
ATOM 539 O O . PHE A 1 71 ? 9.911 -5.676 -25.510 1.00 84.38 71 PHE A O 1
ATOM 546 N N . ALA A 1 72 ? 7.765 -5.141 -25.848 1.00 86.19 72 ALA A N 1
ATOM 547 C CA . ALA A 1 72 ? 7.896 -5.053 -27.301 1.00 86.19 72 ALA A CA 1
ATOM 548 C C . ALA A 1 72 ? 8.916 -3.976 -27.714 1.00 86.19 72 ALA A C 1
ATOM 550 O O . ALA A 1 72 ? 9.739 -4.218 -28.594 1.00 86.19 72 ALA A O 1
ATOM 551 N N . LYS A 1 73 ? 8.899 -2.811 -27.049 1.00 82.94 73 LYS A N 1
ATOM 552 C CA . LYS A 1 73 ? 9.780 -1.674 -27.360 1.00 82.94 73 LYS A CA 1
ATOM 553 C C . LYS A 1 73 ? 11.246 -1.906 -26.984 1.00 82.94 73 LYS A C 1
ATOM 555 O O . LYS A 1 73 ? 12.119 -1.456 -27.719 1.00 82.94 73 LYS A O 1
ATOM 560 N N . TYR A 1 74 ? 11.505 -2.565 -25.857 1.00 81.62 74 TYR A N 1
ATOM 561 C CA . TYR A 1 74 ? 12.848 -2.757 -25.291 1.00 81.62 74 TYR A CA 1
ATOM 562 C C . TYR A 1 74 ? 13.348 -4.209 -25.387 1.00 81.62 74 TYR A C 1
ATOM 564 O O . TYR A 1 74 ? 14.320 -4.573 -24.736 1.00 81.62 74 TYR A O 1
ATOM 572 N N . SER A 1 75 ? 12.707 -5.043 -26.209 1.00 76.94 75 SER A N 1
ATOM 573 C CA . SER A 1 75 ? 13.092 -6.446 -26.435 1.00 76.94 75 SER A CA 1
ATOM 574 C C . SER A 1 75 ? 14.524 -6.603 -26.966 1.00 76.94 75 SER A C 1
ATOM 576 O O . SER A 1 75 ? 15.243 -7.503 -26.537 1.00 76.94 75 SER A O 1
ATOM 578 N N . HIS A 1 76 ? 14.940 -5.701 -27.860 1.00 73.81 76 HIS A N 1
ATOM 579 C CA . HIS A 1 76 ? 16.258 -5.695 -28.512 1.00 73.81 76 HIS A CA 1
ATOM 580 C C . HIS A 1 76 ? 17.235 -4.659 -27.934 1.00 73.81 76 HIS A C 1
ATOM 582 O O . HIS A 1 76 ? 18.394 -4.599 -28.336 1.00 73.81 76 HIS A O 1
ATOM 588 N N . CYS A 1 77 ? 16.764 -3.818 -27.011 1.00 73.81 77 CYS A N 1
ATOM 589 C CA . CYS A 1 77 ? 17.584 -2.803 -26.373 1.00 73.81 77 CYS A CA 1
ATOM 590 C C . CYS A 1 77 ? 17.140 -2.598 -24.926 1.00 73.81 77 CYS A C 1
ATOM 592 O O . CYS A 1 77 ? 16.159 -1.895 -24.673 1.00 73.81 77 CYS A O 1
ATOM 594 N N . ASP A 1 78 ? 17.875 -3.184 -23.976 1.00 77.88 78 ASP A N 1
ATOM 595 C CA . ASP A 1 78 ? 17.644 -2.926 -22.554 1.00 77.88 78 ASP A CA 1
ATOM 596 C C . ASP A 1 78 ? 18.273 -1.582 -22.133 1.00 77.88 78 ASP A C 1
ATOM 598 O O . ASP A 1 78 ? 19.506 -1.464 -22.066 1.00 77.88 78 ASP A O 1
ATOM 602 N N . PRO A 1 79 ? 17.469 -0.563 -21.773 1.00 76.69 79 PRO A N 1
ATOM 603 C CA . PRO A 1 79 ? 17.994 0.722 -21.323 1.00 76.69 79 PRO A CA 1
ATOM 604 C C . PRO A 1 79 ? 18.754 0.634 -19.989 1.00 76.69 79 PRO A C 1
ATOM 606 O O . PRO A 1 79 ? 19.508 1.553 -19.655 1.00 76.69 79 PRO A O 1
ATOM 609 N N . LEU A 1 80 ? 18.591 -0.450 -19.222 1.00 75.38 80 LEU A N 1
ATOM 610 C CA . LEU A 1 80 ? 19.345 -0.682 -17.994 1.00 75.38 80 LEU A CA 1
ATOM 611 C C . LEU A 1 80 ? 20.770 -1.178 -18.284 1.00 75.38 80 LEU A C 1
ATOM 613 O O . LEU A 1 80 ? 21.715 -0.677 -17.676 1.00 75.38 80 LEU A O 1
ATOM 617 N N . LEU A 1 81 ? 20.943 -2.117 -19.225 1.00 71.50 81 LEU A N 1
ATOM 618 C CA . LEU A 1 81 ? 22.273 -2.589 -19.650 1.00 71.50 81 LEU A CA 1
ATOM 619 C C . LEU A 1 81 ? 23.036 -1.501 -20.412 1.00 71.50 81 LEU A C 1
ATOM 621 O O . LEU A 1 81 ? 24.235 -1.329 -20.199 1.00 71.50 81 LEU A O 1
ATOM 625 N N . ALA A 1 82 ? 22.329 -0.698 -21.209 1.00 74.06 82 ALA A N 1
ATOM 626 C CA . ALA A 1 82 ? 22.893 0.454 -21.909 1.00 74.06 82 ALA A CA 1
ATOM 627 C C . ALA A 1 82 ? 23.268 1.637 -20.984 1.00 74.06 82 ALA A C 1
ATOM 629 O O . ALA A 1 82 ? 23.697 2.679 -21.475 1.00 74.06 82 ALA A O 1
ATOM 630 N N . LYS A 1 83 ? 23.109 1.505 -19.654 1.00 76.44 83 LYS A N 1
ATOM 631 C CA . LYS A 1 83 ? 23.395 2.540 -18.634 1.00 76.44 83 LYS A CA 1
ATOM 632 C C . LYS A 1 83 ? 22.663 3.874 -18.845 1.00 76.44 83 LYS A C 1
ATOM 634 O O . LYS A 1 83 ? 23.075 4.901 -18.310 1.00 76.44 83 LYS A O 1
ATOM 639 N N . LEU A 1 84 ? 21.543 3.862 -19.565 1.00 75.44 84 LEU A N 1
ATOM 640 C CA . LEU A 1 84 ? 20.663 5.027 -19.716 1.00 75.44 84 LEU A CA 1
ATOM 641 C C . LEU A 1 84 ? 19.833 5.270 -18.449 1.00 75.44 84 LEU A C 1
ATOM 643 O O . LEU A 1 84 ? 19.326 6.366 -18.221 1.00 75.44 84 LEU A O 1
ATOM 647 N N . ILE A 1 85 ? 19.690 4.229 -17.629 1.00 80.06 85 ILE A N 1
ATOM 648 C CA . ILE A 1 85 ? 18.911 4.213 -16.399 1.00 80.06 85 ILE A CA 1
ATOM 649 C C . ILE A 1 85 ? 19.746 3.594 -15.271 1.00 80.06 85 ILE A C 1
ATOM 651 O O . ILE A 1 85 ? 20.391 2.568 -15.467 1.00 80.06 85 ILE A O 1
ATOM 655 N N . SER A 1 86 ? 19.671 4.169 -14.063 1.00 75.88 86 SER A N 1
ATOM 656 C CA . SER A 1 86 ? 20.315 3.605 -12.862 1.00 75.88 86 SER A CA 1
ATOM 657 C C . SER A 1 86 ? 19.403 2.678 -12.053 1.00 75.88 86 SER A C 1
ATOM 659 O O . SER A 1 86 ? 19.896 1.799 -11.347 1.00 75.88 86 SER A O 1
ATOM 661 N N . LYS A 1 87 ? 18.078 2.876 -12.102 1.00 77.31 87 LYS A N 1
ATOM 662 C CA . LYS A 1 87 ? 17.101 2.111 -11.306 1.00 77.31 87 LYS A CA 1
ATOM 663 C C . LYS A 1 87 ? 15.941 1.599 -12.163 1.00 77.31 87 LYS A C 1
ATOM 665 O O . LYS A 1 87 ? 15.416 2.371 -12.960 1.00 77.31 87 LYS A O 1
ATOM 670 N N . PRO A 1 88 ? 15.459 0.360 -11.949 1.00 77.00 88 PRO A N 1
ATOM 671 C CA . PRO A 1 88 ? 14.374 -0.220 -12.751 1.00 77.00 88 PRO A CA 1
ATOM 672 C C . PRO A 1 88 ? 13.086 0.623 -12.741 1.00 77.00 88 PRO A C 1
ATOM 674 O O . PRO A 1 88 ? 12.379 0.674 -13.744 1.00 77.00 88 PRO A O 1
ATOM 677 N N . ASP A 1 89 ? 12.821 1.355 -11.657 1.00 81.12 89 ASP A N 1
ATOM 678 C CA . ASP A 1 89 ? 11.629 2.202 -11.499 1.00 81.12 89 ASP A CA 1
ATOM 679 C C . ASP A 1 89 ? 11.566 3.378 -12.496 1.00 81.12 89 ASP A C 1
ATOM 681 O O . ASP A 1 89 ? 10.504 3.955 -12.726 1.00 81.12 89 ASP A O 1
ATOM 685 N N . GLN A 1 90 ? 12.694 3.744 -13.114 1.00 84.69 90 GLN A N 1
ATOM 686 C CA . GLN A 1 90 ? 12.784 4.860 -14.064 1.00 84.69 90 GLN A CA 1
ATOM 687 C C . GLN A 1 90 ? 12.410 4.463 -15.501 1.00 84.69 90 GLN A C 1
ATOM 689 O O . GLN A 1 90 ? 12.307 5.334 -16.367 1.00 84.69 90 GLN A O 1
ATOM 694 N N . LEU A 1 91 ? 12.166 3.174 -15.760 1.00 86.56 91 LEU A N 1
ATOM 695 C CA . LEU A 1 91 ? 11.860 2.657 -17.096 1.00 86.56 91 LEU A CA 1
ATOM 696 C C . LEU A 1 91 ? 10.579 3.263 -17.686 1.00 86.56 91 LEU A C 1
ATOM 698 O O . LEU A 1 91 ? 10.562 3.689 -18.838 1.00 86.56 91 LEU A O 1
ATOM 702 N N . TYR A 1 92 ? 9.520 3.349 -16.881 1.00 87.12 92 TYR A N 1
ATOM 703 C CA . TYR A 1 92 ? 8.232 3.904 -17.307 1.00 87.12 92 TYR A CA 1
ATOM 704 C C . TYR A 1 92 ? 8.324 5.400 -17.660 1.00 87.12 92 TYR A C 1
ATOM 706 O O . TYR A 1 92 ? 7.899 5.772 -18.756 1.00 87.12 92 TYR A O 1
ATOM 714 N N . PRO A 1 93 ? 8.901 6.271 -16.802 1.00 87.88 93 PRO A N 1
ATOM 715 C CA . PRO A 1 93 ? 9.154 7.662 -17.168 1.00 87.88 93 PRO A CA 1
ATOM 716 C C . PRO A 1 93 ? 9.985 7.826 -18.443 1.00 87.88 93 PRO A C 1
ATOM 718 O O . PRO A 1 93 ? 9.625 8.652 -19.282 1.00 87.88 93 PRO A O 1
ATOM 721 N N . LEU A 1 94 ? 11.053 7.032 -18.623 1.00 86.50 94 LEU A N 1
ATOM 722 C CA . LEU A 1 94 ? 11.881 7.106 -19.831 1.00 86.50 94 LEU A CA 1
ATOM 723 C C . LEU A 1 94 ? 11.053 6.800 -21.086 1.00 86.50 94 LEU A C 1
ATOM 725 O O . LEU A 1 94 ? 11.094 7.566 -22.048 1.00 86.50 94 LEU A O 1
ATOM 729 N N . PHE A 1 95 ? 10.258 5.730 -21.049 1.00 87.81 95 PHE A N 1
ATOM 730 C CA . PHE A 1 95 ? 9.396 5.333 -22.160 1.00 87.81 95 PHE A CA 1
ATOM 731 C C . PHE A 1 95 ? 8.429 6.447 -22.580 1.00 87.81 95 PHE A C 1
ATOM 733 O O . PHE A 1 95 ? 8.274 6.722 -23.774 1.00 87.81 95 PHE A O 1
ATOM 740 N N . VAL A 1 96 ? 7.800 7.114 -21.609 1.00 88.56 96 VAL A N 1
ATOM 741 C CA . VAL A 1 96 ? 6.853 8.205 -21.876 1.00 88.56 96 VAL A CA 1
ATOM 742 C C . VAL A 1 96 ? 7.566 9.414 -22.472 1.00 88.56 96 VAL A C 1
ATOM 744 O O . VAL A 1 96 ? 7.102 9.946 -23.479 1.00 88.56 96 VAL A O 1
ATOM 747 N N . ILE A 1 97 ? 8.705 9.823 -21.904 1.00 86.38 97 ILE A N 1
ATOM 748 C CA . ILE A 1 97 ? 9.484 10.966 -22.407 1.00 86.38 97 ILE A CA 1
ATOM 749 C C . ILE A 1 97 ? 9.924 10.723 -23.855 1.00 86.38 97 ILE A C 1
ATOM 751 O O . ILE A 1 97 ? 9.800 11.616 -24.690 1.00 86.38 97 ILE A O 1
ATOM 755 N N . GLN A 1 98 ? 10.394 9.515 -24.172 1.00 85.62 98 GLN A N 1
ATOM 756 C CA . GLN A 1 98 ? 10.841 9.165 -25.520 1.00 85.62 98 GLN A CA 1
ATOM 757 C C . GLN A 1 98 ? 9.682 9.134 -26.521 1.00 85.62 98 GLN A C 1
ATOM 759 O O . GLN A 1 98 ? 9.758 9.755 -27.584 1.00 85.62 98 GLN A O 1
ATOM 764 N N . THR A 1 99 ? 8.598 8.440 -26.175 1.00 87.25 99 THR A N 1
ATOM 765 C CA . THR A 1 99 ? 7.471 8.196 -27.088 1.00 87.25 99 THR A CA 1
ATOM 766 C C . THR A 1 99 ? 6.655 9.460 -27.341 1.00 87.25 99 THR A C 1
ATOM 768 O O . THR A 1 99 ? 6.265 9.733 -28.475 1.00 87.25 99 THR A O 1
ATOM 771 N N . PHE A 1 100 ? 6.425 10.264 -26.303 1.00 85.44 100 PHE A N 1
ATOM 772 C CA . PHE A 1 100 ? 5.575 11.454 -26.371 1.00 85.44 100 PHE A CA 1
ATOM 773 C C . PHE A 1 100 ? 6.360 12.764 -26.487 1.00 85.44 100 PHE A C 1
ATOM 775 O O . PHE A 1 100 ? 5.779 13.838 -26.355 1.00 85.44 100 PHE A O 1
ATOM 782 N N . SER A 1 101 ? 7.654 12.694 -26.815 1.00 81.12 101 SER A N 1
ATOM 783 C CA . SER A 1 101 ? 8.519 13.860 -27.065 1.00 81.12 101 SER A CA 1
ATOM 784 C C . SER A 1 101 ? 7.937 14.855 -28.080 1.00 81.12 101 SER A C 1
ATOM 786 O O . SER A 1 101 ? 8.170 16.055 -27.974 1.00 81.12 101 SER A O 1
ATOM 788 N N . ARG A 1 102 ? 7.141 14.371 -29.042 1.00 83.00 102 ARG A N 1
ATOM 789 C CA . ARG A 1 102 ? 6.506 15.189 -30.088 1.00 83.00 102 ARG A CA 1
ATOM 790 C C . ARG A 1 102 ? 5.242 15.932 -29.639 1.00 83.00 102 ARG A C 1
ATOM 792 O O . ARG A 1 102 ? 4.812 16.837 -30.346 1.00 83.00 102 ARG A O 1
ATOM 799 N N . LEU A 1 103 ? 4.634 15.558 -28.509 1.00 85.69 103 LEU A N 1
ATOM 800 C CA . LEU A 1 103 ? 3.422 16.195 -27.984 1.00 85.69 103 LEU A CA 1
ATOM 801 C C . LEU A 1 103 ? 3.756 16.980 -26.705 1.00 85.69 103 LEU A C 1
ATOM 803 O O . LEU A 1 103 ? 3.749 16.400 -25.611 1.00 85.69 103 LEU A O 1
ATOM 807 N N . PRO A 1 104 ? 4.041 18.294 -26.805 1.00 81.44 104 PRO A N 1
ATOM 808 C CA . PRO A 1 104 ? 4.342 19.102 -25.629 1.00 81.44 104 PRO A CA 1
ATOM 809 C C . PRO A 1 104 ? 3.159 19.086 -24.649 1.00 81.44 104 PRO A C 1
ATOM 811 O O . PRO A 1 104 ? 2.002 19.213 -25.041 1.00 81.44 104 PRO A O 1
ATOM 814 N N . GLY A 1 105 ? 3.450 18.899 -23.359 1.00 87.31 105 GLY A N 1
ATOM 815 C CA . GLY A 1 105 ? 2.457 18.862 -22.277 1.00 87.31 105 GLY A CA 1
ATOM 816 C C . GLY A 1 105 ? 2.009 17.461 -21.843 1.00 87.31 105 GLY A C 1
ATOM 817 O O . GLY A 1 105 ? 1.712 17.272 -20.664 1.00 87.31 105 GLY A O 1
ATOM 818 N N . LEU A 1 106 ? 2.048 16.449 -22.718 1.00 88.69 106 LEU A N 1
ATOM 819 C CA . LEU A 1 106 ? 1.574 15.100 -22.371 1.00 88.69 106 LEU A CA 1
ATOM 820 C C . LEU A 1 106 ? 2.474 14.410 -21.332 1.00 88.69 106 LEU A C 1
ATOM 822 O O . LEU A 1 106 ? 1.983 13.807 -20.380 1.00 88.69 106 LEU A O 1
ATOM 826 N N . THR A 1 107 ? 3.791 14.580 -21.451 1.00 88.00 107 THR A N 1
ATOM 827 C CA . THR A 1 107 ? 4.761 14.136 -20.436 1.00 88.00 107 THR A CA 1
ATOM 828 C C . THR A 1 107 ? 4.513 14.811 -19.083 1.00 88.00 107 THR A C 1
ATOM 830 O O . THR A 1 107 ? 4.604 14.167 -18.039 1.00 88.00 107 THR A O 1
ATOM 833 N N . GLY A 1 108 ? 4.148 16.099 -19.089 1.00 89.50 108 GLY A N 1
ATOM 834 C CA . GLY A 1 108 ? 3.794 16.840 -17.877 1.00 89.50 108 GLY A CA 1
ATOM 835 C C . GLY A 1 108 ? 2.514 16.308 -17.233 1.00 89.50 108 GLY A C 1
ATOM 836 O O . GLY A 1 108 ? 2.489 16.069 -16.027 1.00 89.50 108 GLY A O 1
ATOM 837 N N . LEU A 1 109 ? 1.484 16.034 -18.041 1.00 91.75 109 LEU A N 1
ATOM 838 C CA . LEU A 1 109 ? 0.237 15.417 -17.586 1.00 91.75 109 LEU A CA 1
ATOM 839 C C . LEU A 1 109 ? 0.482 14.031 -16.972 1.00 91.75 109 LEU A C 1
ATOM 841 O O . LEU A 1 109 ? -0.075 13.714 -15.921 1.00 91.75 109 LEU A O 1
ATOM 845 N N . PHE A 1 110 ? 1.354 13.225 -17.583 1.00 91.38 110 PHE A N 1
ATOM 846 C CA . PHE A 1 110 ? 1.745 11.920 -17.054 1.00 91.38 110 PHE A CA 1
ATOM 847 C C . PHE A 1 110 ? 2.394 12.037 -15.669 1.00 91.38 110 PHE A C 1
ATOM 849 O O . PHE A 1 110 ? 1.935 11.396 -14.722 1.00 91.38 110 PHE A O 1
ATOM 856 N N . ILE A 1 111 ? 3.402 12.902 -15.515 1.00 90.75 111 ILE A N 1
ATOM 857 C CA . ILE A 1 111 ? 4.069 13.115 -14.221 1.00 90.75 111 ILE A CA 1
ATOM 858 C C . ILE A 1 111 ? 3.071 13.645 -13.179 1.00 90.75 111 ILE A C 1
ATOM 860 O O . ILE A 1 111 ? 3.029 13.135 -12.058 1.00 90.75 111 ILE A O 1
ATOM 864 N N . ALA A 1 112 ? 2.216 14.604 -13.550 1.00 94.12 112 ALA A N 1
ATOM 865 C CA . ALA A 1 112 ? 1.179 15.140 -12.669 1.00 94.12 112 ALA A CA 1
ATOM 866 C C . ALA A 1 112 ? 0.193 14.055 -12.199 1.00 94.12 112 ALA A C 1
ATOM 868 O O . ALA A 1 112 ? -0.166 14.018 -11.020 1.00 94.12 112 ALA A O 1
ATOM 869 N N . SER A 1 113 ? -0.200 13.131 -13.083 1.00 94.06 113 SER A N 1
ATOM 870 C CA . SER A 1 113 ? -1.109 12.029 -12.743 1.00 94.06 113 SER A CA 1
ATOM 871 C C . SER A 1 113 ? -0.509 11.062 -11.716 1.00 94.06 113 SER A C 1
ATOM 873 O O . SER A 1 113 ? -1.180 10.696 -10.751 1.00 94.06 113 SER A O 1
ATOM 875 N N . ILE A 1 114 ? 0.775 10.712 -11.856 1.00 92.88 114 ILE A N 1
ATOM 876 C CA . ILE A 1 114 ? 1.480 9.824 -10.919 1.00 92.88 114 ILE A CA 1
ATOM 877 C C . ILE A 1 114 ? 1.638 10.494 -9.556 1.00 92.88 114 ILE A C 1
ATOM 879 O O . ILE A 1 114 ? 1.410 9.858 -8.523 1.00 92.88 114 ILE A O 1
ATOM 883 N N . LEU A 1 115 ? 1.997 11.781 -9.539 1.00 93.50 115 LEU A N 1
ATOM 884 C CA . LEU A 1 115 ? 2.111 12.549 -8.301 1.00 93.50 115 LEU A CA 1
ATOM 885 C C . LEU A 1 115 ? 0.760 12.648 -7.586 1.00 93.50 115 LEU A C 1
ATOM 887 O O . LEU A 1 115 ? 0.694 12.415 -6.381 1.00 93.50 115 LEU A O 1
ATOM 891 N N . SER A 1 116 ? -0.322 12.911 -8.323 1.00 95.75 116 SER A N 1
ATOM 892 C CA . SER A 1 116 ? -1.680 12.958 -7.773 1.00 95.75 116 SER A CA 1
ATOM 893 C C . SER A 1 116 ? -2.120 11.606 -7.196 1.00 95.75 116 SER A C 1
ATOM 895 O O . SER A 1 116 ? -2.583 11.541 -6.054 1.00 95.75 116 SER A O 1
ATOM 897 N N . ALA A 1 117 ? -1.899 10.507 -7.926 1.00 92.94 117 ALA A N 1
ATOM 898 C CA . ALA A 1 117 ? -2.222 9.156 -7.464 1.00 92.94 117 ALA A CA 1
ATOM 899 C C . ALA A 1 117 ? -1.436 8.770 -6.196 1.00 92.94 117 ALA A C 1
ATOM 901 O O . ALA A 1 117 ? -1.996 8.221 -5.238 1.00 92.94 117 ALA A O 1
ATOM 902 N N . SER A 1 118 ? -0.146 9.114 -6.159 1.00 93.88 118 SER A N 1
ATOM 903 C CA . SER A 1 118 ? 0.724 8.885 -5.000 1.00 93.88 118 SER A CA 1
ATOM 904 C C . SER A 1 118 ? 0.251 9.696 -3.792 1.00 93.88 118 SER A C 1
ATOM 906 O O . SER A 1 118 ? 0.072 9.147 -2.702 1.00 93.88 118 SER A O 1
ATOM 908 N N . LEU A 1 119 ? -0.037 10.985 -3.991 1.00 94.25 119 LEU A N 1
ATOM 909 C CA . LEU A 1 119 ? -0.493 11.886 -2.934 1.00 94.25 119 LEU A CA 1
ATOM 910 C C . LEU A 1 119 ? -1.857 11.471 -2.369 1.00 94.25 119 LEU A C 1
ATOM 912 O O . LEU A 1 119 ? -2.047 11.513 -1.155 1.00 94.25 119 LEU A O 1
ATOM 916 N N . SER A 1 120 ? -2.780 10.993 -3.210 1.00 94.38 120 SER A N 1
ATOM 917 C CA . SER A 1 120 ? -4.084 10.474 -2.770 1.00 94.38 120 SER A CA 1
ATOM 918 C C . SER A 1 120 ? -3.944 9.279 -1.819 1.00 94.38 120 SER A C 1
ATOM 920 O O . SER A 1 120 ? -4.704 9.152 -0.851 1.00 94.38 120 SER A O 1
ATOM 922 N N . THR A 1 121 ? -2.977 8.396 -2.082 1.00 92.44 121 THR A N 1
ATOM 923 C CA . THR A 1 121 ? -2.726 7.207 -1.254 1.00 92.44 121 THR A CA 1
ATOM 924 C C . THR A 1 121 ? -2.056 7.591 0.061 1.00 92.44 121 THR A C 1
ATOM 926 O O . THR A 1 121 ? -2.510 7.169 1.126 1.00 92.44 121 THR A O 1
ATOM 929 N N . ILE A 1 122 ? -1.032 8.450 0.001 1.00 94.50 122 ILE A N 1
ATOM 930 C CA . ILE A 1 122 ? -0.320 8.952 1.184 1.00 94.50 122 ILE A CA 1
ATOM 931 C C . ILE A 1 122 ? -1.280 9.717 2.102 1.00 94.50 122 ILE A C 1
ATOM 933 O O . ILE A 1 122 ? -1.325 9.450 3.299 1.00 94.50 122 ILE A O 1
ATOM 937 N N . SER A 1 123 ? -2.100 10.611 1.547 1.00 93.88 123 SER A N 1
ATOM 938 C CA . SER A 1 123 ? -3.079 11.392 2.309 1.00 93.88 123 SER A CA 1
ATOM 939 C C . SER A 1 123 ? -4.102 10.499 3.016 1.00 93.88 123 SER A C 1
ATOM 941 O O . SER A 1 123 ? -4.327 10.657 4.218 1.00 93.88 123 SER A O 1
ATOM 943 N N . SER A 1 124 ? -4.659 9.507 2.307 1.00 93.25 124 SER A N 1
ATOM 944 C CA . SER A 1 124 ? -5.592 8.544 2.906 1.00 93.25 124 SER A CA 1
ATOM 945 C C . SER A 1 124 ? -4.926 7.754 4.040 1.00 93.25 124 SER A C 1
ATOM 947 O O . SER A 1 124 ? -5.508 7.622 5.114 1.00 93.25 124 SER A O 1
ATOM 949 N N . GLY A 1 125 ? -3.695 7.273 3.833 1.00 93.31 125 GLY A N 1
ATOM 950 C CA . GLY A 1 125 ? -2.937 6.531 4.843 1.00 93.31 125 GLY A CA 1
ATOM 951 C C . GLY A 1 125 ? -2.651 7.353 6.101 1.00 93.31 125 GLY A C 1
ATOM 952 O O . GLY A 1 125 ? -2.939 6.893 7.206 1.00 93.31 125 GLY A O 1
ATOM 953 N N . ILE A 1 126 ? -2.162 8.588 5.942 1.00 95.44 126 ILE A N 1
ATOM 954 C CA . ILE A 1 126 ? -1.884 9.508 7.057 1.00 95.44 126 ILE A CA 1
ATOM 955 C C . ILE A 1 126 ? -3.160 9.786 7.857 1.00 95.44 126 ILE A C 1
ATOM 957 O O . ILE A 1 126 ? -3.150 9.666 9.081 1.00 95.44 126 ILE A O 1
ATOM 961 N N . ASN A 1 127 ? -4.267 10.102 7.179 1.00 93.25 127 ASN A N 1
ATOM 962 C CA . ASN A 1 127 ? -5.534 10.402 7.845 1.00 93.25 127 ASN A CA 1
ATOM 963 C C . ASN A 1 127 ? -6.071 9.199 8.636 1.00 93.25 127 ASN A C 1
ATOM 965 O O . ASN A 1 127 ? -6.534 9.337 9.771 1.00 93.25 127 ASN A O 1
ATOM 969 N N . SER A 1 128 ? -5.982 7.997 8.068 1.00 93.94 128 SER A N 1
ATOM 970 C CA . SER A 1 128 ? -6.429 6.786 8.753 1.00 93.94 128 SER A CA 1
ATOM 971 C C . SER A 1 128 ? -5.531 6.407 9.928 1.00 93.94 128 SER A C 1
ATOM 973 O O . SER A 1 128 ? -6.056 5.994 10.957 1.00 93.94 128 SER A O 1
ATOM 975 N N . MET A 1 129 ? -4.211 6.595 9.830 1.00 93.69 129 MET A N 1
ATOM 976 C CA . MET A 1 129 ? -3.300 6.399 10.965 1.00 93.69 129 MET A CA 1
ATOM 977 C C . MET A 1 129 ? -3.557 7.414 12.081 1.00 93.69 129 MET A C 1
ATOM 979 O O . MET A 1 129 ? -3.614 7.032 13.248 1.00 93.69 129 MET A O 1
ATOM 983 N N . ALA A 1 130 ? -3.767 8.687 11.733 1.00 95.00 130 ALA A N 1
ATOM 984 C CA . ALA A 1 130 ? -4.124 9.713 12.705 1.00 95.00 130 ALA A CA 1
ATOM 985 C C . ALA A 1 130 ? -5.442 9.370 13.416 1.00 95.00 130 ALA A C 1
ATOM 987 O O . ALA A 1 130 ? -5.537 9.474 14.638 1.00 95.00 130 ALA A O 1
ATOM 988 N N . THR A 1 131 ? -6.432 8.879 12.664 1.00 92.44 131 THR A N 1
ATOM 989 C CA . THR A 1 131 ? -7.703 8.426 13.243 1.00 92.44 131 THR A CA 1
ATOM 990 C C . THR A 1 131 ? -7.512 7.214 14.154 1.00 92.44 131 THR A C 1
ATOM 992 O O . THR A 1 131 ? -8.036 7.212 15.261 1.00 92.44 131 THR A O 1
ATOM 995 N N . ALA A 1 132 ? -6.747 6.205 13.727 1.00 92.44 132 ALA A N 1
ATOM 996 C CA . ALA A 1 132 ? -6.501 5.004 14.525 1.00 92.44 132 ALA A CA 1
ATOM 997 C C . ALA A 1 132 ? -5.818 5.343 15.858 1.00 92.44 132 ALA A C 1
ATOM 999 O O . ALA A 1 132 ? -6.252 4.902 16.912 1.00 92.44 132 ALA A O 1
ATOM 1000 N N . ILE A 1 133 ? -4.802 6.206 15.856 1.00 93.62 133 ILE A N 1
ATOM 1001 C CA . ILE A 1 133 ? -4.147 6.645 17.098 1.00 93.62 133 ILE A CA 1
ATOM 1002 C C . ILE A 1 133 ? -5.116 7.439 17.989 1.00 93.62 133 ILE A C 1
ATOM 1004 O O . ILE A 1 133 ? -5.128 7.249 19.206 1.00 93.62 133 ILE A O 1
ATOM 1008 N N . LEU A 1 134 ? -5.938 8.323 17.419 1.00 91.62 134 LEU A N 1
ATOM 1009 C CA . LEU A 1 134 ? -6.890 9.115 18.200 1.00 91.62 134 LEU A CA 1
ATOM 1010 C C . LEU A 1 134 ? -7.979 8.237 18.845 1.00 91.62 134 LEU A C 1
ATOM 1012 O O . LEU A 1 134 ? -8.264 8.386 20.033 1.00 91.62 134 LEU A O 1
ATOM 1016 N N . GLU A 1 135 ? -8.577 7.321 18.088 1.00 89.25 135 GLU A N 1
ATOM 1017 C CA . GLU A 1 135 ? -9.655 6.450 18.573 1.00 89.25 135 GLU A CA 1
ATOM 1018 C C . GLU A 1 135 ? -9.122 5.306 19.446 1.00 89.25 135 GLU A C 1
ATOM 1020 O O . GLU A 1 135 ? -9.577 5.113 20.578 1.00 89.25 135 GLU A O 1
ATOM 1025 N N . ASP A 1 136 ? -8.114 4.576 18.964 1.00 90.44 136 ASP A N 1
ATOM 1026 C CA . ASP A 1 136 ? -7.648 3.349 19.610 1.00 90.44 136 ASP A CA 1
ATOM 1027 C C . ASP A 1 136 ? -6.684 3.620 20.766 1.00 90.44 136 ASP A C 1
ATOM 1029 O O . ASP A 1 136 ? -6.714 2.897 21.761 1.00 90.44 136 ASP A O 1
ATOM 1033 N N . ILE A 1 137 ? -5.844 4.656 20.685 1.00 89.75 137 ILE A N 1
ATOM 1034 C CA . ILE A 1 137 ? -4.871 4.965 21.745 1.00 89.75 137 ILE A CA 1
ATOM 1035 C C . ILE A 1 137 ? -5.417 6.055 22.661 1.00 89.75 137 ILE A C 1
ATOM 1037 O O . ILE A 1 137 ? -5.583 5.835 23.862 1.00 89.75 137 ILE A O 1
ATOM 1041 N N . TYR A 1 138 ? -5.722 7.230 22.115 1.00 87.88 138 TYR A N 1
ATOM 1042 C CA . TYR A 1 138 ? -6.044 8.387 22.947 1.00 87.88 138 TYR A CA 1
ATOM 1043 C C . TYR A 1 138 ? -7.395 8.245 23.662 1.00 87.88 138 TYR A C 1
ATOM 1045 O O . TYR A 1 138 ? -7.467 8.364 24.884 1.00 87.88 138 TYR A O 1
ATOM 1053 N N . LYS A 1 139 ? -8.474 7.931 22.943 1.00 86.88 139 LYS A N 1
ATOM 1054 C CA . LYS A 1 139 ? -9.796 7.785 23.572 1.00 86.88 139 LYS A CA 1
ATOM 1055 C C . LYS A 1 139 ? -9.919 6.486 24.363 1.00 86.88 139 LYS A C 1
ATOM 1057 O O . LYS A 1 139 ? -10.429 6.497 25.484 1.00 86.88 139 LYS A O 1
ATOM 1062 N N . ARG A 1 140 ? -9.455 5.365 23.799 1.00 86.94 140 ARG A N 1
ATOM 1063 C CA . ARG A 1 140 ? -9.682 4.035 24.382 1.00 86.94 140 ARG A CA 1
ATOM 1064 C C . ARG A 1 140 ? -8.644 3.619 25.426 1.00 86.94 140 ARG A C 1
ATOM 1066 O O . ARG A 1 140 ? -9.046 3.191 26.507 1.00 86.94 140 ARG A O 1
ATOM 1073 N N . ILE A 1 141 ? -7.343 3.739 25.149 1.00 84.94 141 ILE A N 1
ATOM 1074 C CA . ILE A 1 141 ? -6.289 3.316 26.094 1.00 84.94 141 ILE A CA 1
ATOM 1075 C C . ILE A 1 141 ? -6.092 4.357 27.200 1.00 84.94 141 ILE A C 1
ATOM 1077 O O . ILE A 1 141 ? -6.060 3.989 28.374 1.00 84.94 141 ILE A O 1
ATOM 1081 N N . LEU A 1 142 ? -6.027 5.648 26.858 1.00 83.88 142 LEU A N 1
ATOM 1082 C CA . LEU A 1 142 ? -5.874 6.723 27.853 1.00 83.88 142 LEU A CA 1
ATOM 1083 C C . LEU A 1 142 ? -7.201 7.122 28.528 1.00 83.88 142 LEU A C 1
ATOM 1085 O O . LEU A 1 142 ? -7.210 7.998 29.388 1.00 83.88 142 LEU A O 1
ATOM 1089 N N . LYS A 1 143 ? -8.316 6.456 28.180 1.00 79.75 143 LYS A N 1
ATOM 1090 C CA . LYS A 1 143 ? -9.666 6.652 28.749 1.00 79.75 143 LYS A CA 1
ATOM 1091 C C . LYS A 1 143 ? -10.149 8.108 28.731 1.00 79.75 143 LYS A C 1
ATOM 1093 O O . LYS A 1 143 ? -10.936 8.522 29.580 1.00 79.75 143 LYS A O 1
ATOM 1098 N N . GLN A 1 144 ? -9.712 8.881 27.742 1.00 75.62 144 GLN A N 1
ATOM 1099 C CA . GLN A 1 144 ? -10.056 10.291 27.599 1.00 75.62 144 GLN A CA 1
ATOM 1100 C C . GLN A 1 144 ? -11.271 10.432 26.669 1.00 75.62 144 GLN A C 1
ATOM 1102 O O . GLN A 1 144 ? -11.159 10.854 25.521 1.00 75.62 144 GLN A O 1
ATOM 1107 N N . SER A 1 145 ? -12.444 9.996 27.140 1.00 66.50 145 SER A N 1
ATOM 1108 C CA . SER A 1 145 ? -13.657 9.869 26.312 1.00 66.50 145 SER A CA 1
ATOM 1109 C C . SER A 1 145 ? -14.389 11.190 26.043 1.00 66.50 145 SER A C 1
ATOM 1111 O O . SER A 1 145 ? -15.137 11.282 25.073 1.00 66.50 145 SER A O 1
ATOM 1113 N N . THR A 1 146 ? -14.168 12.229 26.853 1.00 67.06 146 THR A N 1
ATOM 1114 C CA . THR A 1 146 ? -14.872 13.520 26.766 1.00 67.06 146 THR A CA 1
ATOM 1115 C C . THR A 1 146 ? -13.998 14.591 26.115 1.00 67.06 146 THR A C 1
ATOM 1117 O O . THR A 1 146 ? -13.510 15.512 26.773 1.00 67.06 146 THR A O 1
ATOM 1120 N N . VAL A 1 147 ? -13.752 14.456 24.815 1.00 76.31 147 VAL A N 1
ATOM 1121 C CA . VAL A 1 147 ? -12.968 15.429 24.041 1.00 76.31 147 VAL A CA 1
ATOM 1122 C C . VAL A 1 147 ? -13.914 16.138 23.088 1.00 76.31 147 VAL A C 1
ATOM 1124 O O . VAL A 1 147 ? -14.529 15.474 22.260 1.00 76.31 147 VAL A O 1
ATOM 1127 N N . THR A 1 148 ? -14.013 17.464 23.184 1.00 85.19 148 THR A N 1
ATOM 1128 C CA . THR A 1 148 ? -14.806 18.297 22.268 1.00 85.19 148 THR A CA 1
ATOM 1129 C C . THR A 1 148 ? -14.390 18.071 20.814 1.00 85.19 148 THR A C 1
ATOM 1131 O O . THR A 1 148 ? -13.193 17.953 20.536 1.00 85.19 148 THR A O 1
ATOM 1134 N N . ASP A 1 149 ? -15.348 18.074 19.886 1.00 86.38 149 ASP A N 1
ATOM 1135 C CA . ASP A 1 149 ? -15.115 17.847 18.450 1.00 86.38 149 ASP A CA 1
ATOM 1136 C C . ASP A 1 149 ? -14.036 18.773 17.866 1.00 86.38 149 ASP A C 1
ATOM 1138 O O . ASP A 1 149 ? -13.173 18.334 17.104 1.00 86.38 149 ASP A O 1
ATOM 1142 N N . GLU A 1 150 ? -13.997 20.036 18.299 1.00 87.38 150 GLU A N 1
ATOM 1143 C CA . GLU A 1 150 ? -12.963 20.998 17.897 1.00 87.38 150 GLU A CA 1
ATOM 1144 C C . GLU A 1 150 ? -11.553 20.538 18.288 1.00 87.38 150 GLU A C 1
ATOM 1146 O O . GLU A 1 150 ? -10.615 20.579 17.486 1.00 87.38 150 GLU A O 1
ATOM 1151 N N . ARG A 1 151 ? -11.396 20.040 19.518 1.00 86.62 151 ARG A N 1
ATOM 1152 C CA . ARG A 1 151 ? -10.110 19.562 20.028 1.00 86.62 151 ARG A CA 1
ATOM 1153 C C . ARG A 1 151 ? -9.701 18.262 19.342 1.00 86.62 151 ARG A C 1
ATOM 1155 O O . ARG A 1 151 ? -8.522 18.101 19.035 1.00 86.62 151 ARG A O 1
ATOM 1162 N N . GLN A 1 152 ? -10.653 17.379 19.033 1.00 87.06 152 GLN A N 1
ATOM 1163 C CA . GLN A 1 152 ? -10.392 16.177 18.233 1.00 87.06 152 GLN A CA 1
ATOM 1164 C C . GLN A 1 152 ? -9.895 16.534 16.827 1.00 87.06 152 GLN A C 1
ATOM 1166 O O . GLN A 1 152 ? -8.917 15.953 16.353 1.00 87.06 152 GLN A O 1
ATOM 1171 N N . ALA A 1 153 ? -10.506 17.530 16.180 1.00 88.75 153 ALA A N 1
ATOM 1172 C CA . ALA A 1 153 ? -10.093 17.990 14.858 1.00 88.75 153 ALA A CA 1
ATOM 1173 C C . ALA A 1 153 ? -8.678 18.590 14.870 1.00 88.75 153 ALA A C 1
ATOM 1175 O O . ALA A 1 153 ? -7.868 18.278 13.994 1.00 88.75 153 ALA A O 1
ATOM 1176 N N . ILE A 1 154 ? -8.348 19.413 15.872 1.00 92.44 154 ILE A N 1
ATOM 1177 C CA . ILE A 1 154 ? -6.996 19.971 16.033 1.00 92.44 154 ILE A CA 1
ATOM 1178 C C . ILE A 1 154 ? -5.979 18.851 16.267 1.00 92.44 154 ILE A C 1
ATOM 1180 O O . ILE A 1 154 ? -4.942 18.818 15.606 1.00 92.44 154 ILE A O 1
ATOM 1184 N N . MET A 1 155 ? -6.285 17.898 17.150 1.00 91.00 155 MET A N 1
ATOM 1185 C CA . MET A 1 155 ? -5.410 16.753 17.414 1.00 91.00 155 MET A CA 1
ATOM 1186 C C . MET A 1 155 ? -5.173 15.910 16.161 1.00 91.00 155 MET A C 1
ATOM 1188 O O . MET A 1 155 ? -4.030 15.563 15.875 1.00 91.00 155 MET A O 1
ATOM 1192 N N . SER A 1 156 ? -6.220 15.634 15.379 1.00 91.94 156 SER A N 1
ATOM 1193 C CA . SER A 1 156 ? -6.105 14.900 14.115 1.00 91.94 156 SER A CA 1
ATOM 1194 C C . SER A 1 156 ? -5.190 15.618 13.113 1.00 91.94 156 SER A C 1
ATOM 1196 O O . SER A 1 156 ? -4.331 14.984 12.496 1.00 91.94 156 SER A O 1
ATOM 1198 N N . LYS A 1 157 ? -5.288 16.952 13.001 1.00 93.50 157 LYS A N 1
ATOM 1199 C CA . LYS A 1 157 ? -4.403 17.765 12.144 1.00 93.50 157 LYS A CA 1
ATOM 1200 C C . LYS A 1 157 ? -2.944 17.716 12.600 1.00 93.50 157 LYS A C 1
ATOM 1202 O O . LYS A 1 157 ? -2.061 17.477 11.779 1.00 93.50 157 LYS A O 1
ATOM 1207 N N . VAL A 1 158 ? -2.692 17.913 13.896 1.00 95.25 158 VAL A N 1
ATOM 1208 C CA . VAL A 1 158 ? -1.335 17.870 14.474 1.00 95.25 158 VAL A CA 1
ATOM 1209 C C . VAL A 1 158 ? -0.709 16.493 14.278 1.00 95.25 158 VAL A C 1
ATOM 1211 O O . VAL A 1 158 ? 0.445 16.378 13.872 1.00 95.25 158 VAL A O 1
ATOM 1214 N N . LEU A 1 159 ? -1.484 15.439 14.511 1.00 95.06 159 LEU A N 1
ATOM 1215 C CA . LEU A 1 159 ? -1.011 14.075 14.361 1.00 95.06 159 LEU A CA 1
ATOM 1216 C C . LEU A 1 159 ? -0.755 13.708 12.895 1.00 95.06 159 LEU A C 1
ATOM 1218 O O . LEU A 1 159 ? 0.261 13.089 12.590 1.00 95.06 159 LEU A O 1
ATOM 1222 N N . SER A 1 160 ? -1.620 14.150 11.982 1.00 95.19 160 SER A N 1
ATOM 1223 C CA . SER A 1 160 ? -1.409 13.989 10.540 1.00 95.19 160 SER A CA 1
ATOM 1224 C C . SER A 1 160 ? -0.119 14.671 10.079 1.00 95.19 160 SER A C 1
ATOM 1226 O O . SER A 1 160 ? 0.637 14.090 9.301 1.00 95.19 160 SER A O 1
ATOM 1228 N N . LEU A 1 161 ? 0.179 15.867 10.600 1.00 96.19 161 LEU A N 1
ATOM 1229 C CA . LEU A 1 161 ? 1.437 16.567 10.328 1.00 96.19 161 LEU A CA 1
ATOM 1230 C C . LEU A 1 161 ? 2.646 15.783 10.859 1.00 96.19 161 LEU A C 1
ATOM 1232 O O . LEU A 1 161 ? 3.613 15.583 10.126 1.00 96.19 161 LEU A O 1
ATOM 1236 N N . ALA A 1 162 ? 2.583 15.294 12.101 1.00 96.12 162 ALA A N 1
ATOM 1237 C CA . ALA A 1 162 ? 3.662 14.515 12.708 1.00 96.12 162 ALA A CA 1
ATOM 1238 C C . ALA A 1 162 ? 3.951 13.215 11.934 1.00 96.12 162 ALA A C 1
ATOM 1240 O O . ALA A 1 162 ? 5.108 12.909 11.643 1.00 96.12 162 ALA A O 1
ATOM 1241 N N . ILE A 1 163 ? 2.906 12.480 11.539 1.00 96.00 163 ILE A N 1
ATOM 1242 C CA . ILE A 1 163 ? 3.033 11.269 10.714 1.00 96.00 163 ILE A CA 1
ATOM 1243 C C . ILE A 1 163 ? 3.587 11.623 9.329 1.00 96.00 163 ILE A C 1
ATOM 1245 O O . ILE A 1 163 ? 4.459 10.917 8.831 1.00 96.00 163 ILE A O 1
ATOM 1249 N N . GLY A 1 164 ? 3.141 12.723 8.716 1.00 96.12 164 GLY A N 1
ATOM 1250 C CA . GLY A 1 164 ? 3.662 13.185 7.427 1.00 96.12 164 GLY A CA 1
ATOM 1251 C C . GLY A 1 164 ? 5.164 13.488 7.460 1.00 96.12 164 GLY A C 1
ATOM 1252 O O . GLY A 1 164 ? 5.900 13.061 6.566 1.00 96.12 164 GLY A O 1
ATOM 1253 N N . ILE A 1 165 ? 5.644 14.151 8.518 1.00 96.19 165 ILE A N 1
ATOM 1254 C CA . ILE A 1 165 ? 7.079 14.399 8.736 1.00 96.19 165 ILE A CA 1
ATOM 1255 C C . ILE A 1 165 ? 7.827 13.070 8.894 1.00 96.19 165 ILE A C 1
ATOM 1257 O O . ILE A 1 165 ? 8.840 12.854 8.229 1.00 96.19 165 ILE A O 1
ATOM 1261 N N . LEU A 1 166 ? 7.307 12.151 9.713 1.00 95.50 166 LEU A N 1
ATOM 1262 C CA . LEU A 1 166 ? 7.905 10.831 9.918 1.00 95.50 166 LEU A CA 1
ATOM 1263 C C . LEU A 1 166 ? 8.014 10.036 8.607 1.00 95.50 166 LEU A C 1
ATOM 1265 O O . LEU A 1 166 ? 9.083 9.518 8.291 1.00 95.50 166 LEU A O 1
ATOM 1269 N N . VAL A 1 167 ? 6.938 9.970 7.820 1.00 93.56 167 VAL A N 1
ATOM 1270 C CA . VAL A 1 167 ? 6.917 9.283 6.516 1.00 93.56 167 VAL A CA 1
ATOM 1271 C C . VAL A 1 167 ? 7.923 9.910 5.550 1.00 93.56 167 VAL A C 1
ATOM 1273 O O . VAL A 1 167 ? 8.606 9.185 4.831 1.00 93.56 167 VAL A O 1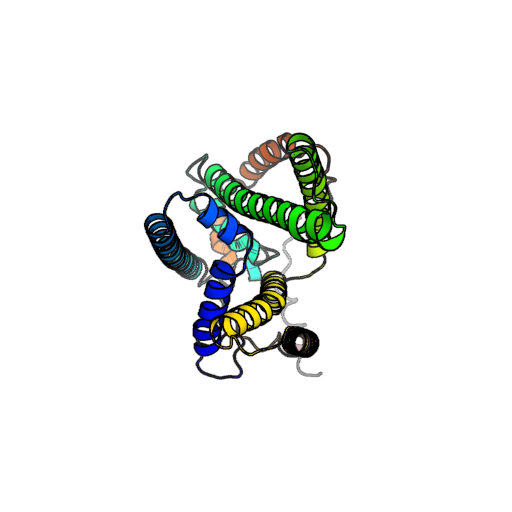
ATOM 1276 N N . THR A 1 168 ? 8.076 11.236 5.571 1.00 93.44 168 THR A N 1
ATOM 1277 C CA . THR A 1 168 ? 9.064 11.944 4.743 1.00 93.44 168 THR A CA 1
ATOM 1278 C C . THR A 1 168 ? 10.496 11.570 5.134 1.00 93.44 168 THR A C 1
ATOM 1280 O O . THR A 1 168 ? 11.308 11.257 4.266 1.00 93.44 168 THR A O 1
ATOM 1283 N N . ILE A 1 169 ? 10.808 11.523 6.434 1.00 94.00 169 ILE A N 1
ATOM 1284 C CA . ILE A 1 169 ? 12.121 11.081 6.936 1.00 94.00 169 ILE A CA 1
ATOM 1285 C C . ILE A 1 169 ? 12.398 9.631 6.515 1.00 94.00 169 ILE A C 1
ATOM 1287 O O . ILE A 1 169 ? 13.480 9.324 6.010 1.00 94.00 169 ILE A O 1
ATOM 1291 N N . LEU A 1 170 ? 11.410 8.742 6.663 1.00 90.69 170 LEU A N 1
ATOM 1292 C CA . LEU A 1 170 ? 11.525 7.349 6.226 1.00 90.69 170 LEU A CA 1
ATOM 1293 C C . LEU A 1 170 ? 11.737 7.237 4.711 1.00 90.69 170 LEU A C 1
ATOM 1295 O O . LEU A 1 170 ? 12.532 6.406 4.277 1.00 90.69 170 LEU A O 1
ATOM 1299 N N . ALA A 1 171 ? 11.089 8.078 3.902 1.00 90.12 171 ALA A N 1
ATOM 1300 C CA . ALA A 1 171 ? 11.283 8.092 2.453 1.00 90.12 171 ALA A CA 1
ATOM 1301 C C . ALA A 1 171 ? 12.736 8.425 2.069 1.00 90.12 171 ALA A C 1
ATOM 1303 O O . ALA A 1 171 ? 13.302 7.773 1.190 1.00 90.12 171 ALA A O 1
ATOM 1304 N N . PHE A 1 172 ? 13.383 9.365 2.768 1.00 89.69 172 PHE A N 1
ATOM 1305 C CA . PHE A 1 172 ? 14.816 9.621 2.585 1.00 89.69 172 PHE A CA 1
ATOM 1306 C C . PHE A 1 172 ? 15.676 8.433 3.025 1.00 89.69 172 PHE A C 1
ATOM 1308 O O . PHE A 1 172 ? 16.630 8.086 2.327 1.00 89.69 172 PHE A O 1
ATOM 1315 N N . ALA A 1 173 ? 15.325 7.758 4.123 1.00 87.81 173 ALA A N 1
ATOM 1316 C CA . ALA A 1 173 ? 16.029 6.553 4.560 1.00 87.81 173 ALA A CA 1
ATOM 1317 C C . ALA A 1 173 ? 15.934 5.410 3.526 1.00 87.81 173 ALA A C 1
ATOM 1319 O O . ALA A 1 173 ? 16.905 4.684 3.317 1.00 87.81 173 ALA A O 1
ATOM 1320 N N . MET A 1 174 ? 14.811 5.296 2.807 1.00 84.31 174 MET A N 1
ATOM 1321 C CA . MET A 1 174 ? 14.636 4.305 1.735 1.00 84.31 174 MET A CA 1
ATOM 1322 C C . MET A 1 174 ? 15.602 4.490 0.564 1.00 84.31 174 MET A C 1
ATOM 1324 O O . MET A 1 174 ? 15.871 3.526 -0.145 1.00 84.31 174 MET A O 1
ATOM 1328 N N . SER A 1 175 ? 16.188 5.678 0.375 1.00 81.00 175 SER A N 1
ATOM 1329 C CA . SER A 1 175 ? 17.190 5.894 -0.679 1.00 81.00 175 SER A CA 1
ATOM 1330 C C . SER A 1 175 ? 18.480 5.083 -0.482 1.00 81.00 175 SER A C 1
ATOM 1332 O O . SER A 1 175 ? 19.181 4.825 -1.462 1.00 81.00 175 SER A O 1
ATOM 1334 N N . TYR A 1 176 ? 18.759 4.640 0.751 1.00 82.00 176 TYR A N 1
ATOM 1335 C CA . TYR A 1 176 ? 19.905 3.792 1.093 1.00 82.00 176 TYR A CA 1
ATOM 1336 C C . TYR A 1 176 ? 19.626 2.296 0.905 1.00 82.00 176 TYR A C 1
ATOM 1338 O O . TYR A 1 176 ? 20.558 1.494 0.837 1.00 82.00 176 TYR A O 1
ATOM 1346 N N . LEU A 1 177 ? 18.353 1.904 0.806 1.00 72.44 177 LEU A N 1
ATOM 1347 C CA . LEU A 1 177 ? 17.963 0.540 0.481 1.00 72.44 177 LEU A CA 1
ATOM 1348 C C . LEU A 1 177 ? 18.051 0.413 -1.049 1.00 72.44 177 LEU A C 1
ATOM 1350 O O . LEU A 1 177 ? 17.336 1.103 -1.764 1.00 72.44 177 LEU A O 1
ATOM 1354 N N . GLY A 1 178 ? 18.992 -0.398 -1.551 1.00 71.00 178 GLY A N 1
ATOM 1355 C CA . GLY A 1 178 ? 19.326 -0.526 -2.982 1.00 71.00 178 GLY A CA 1
ATOM 1356 C C . GLY A 1 178 ? 18.190 -1.051 -3.883 1.00 71.00 178 GLY A C 1
ATOM 1357 O O . GLY A 1 178 ? 17.015 -0.864 -3.612 1.00 71.00 178 GLY A O 1
ATOM 1358 N N . ASN A 1 179 ? 18.507 -1.763 -4.968 1.00 67.38 179 ASN A N 1
ATOM 1359 C CA . ASN A 1 179 ? 17.557 -2.090 -6.057 1.00 67.38 179 ASN A CA 1
ATOM 1360 C C . ASN A 1 179 ? 16.386 -3.053 -5.713 1.00 67.38 179 ASN A C 1
ATOM 1362 O O . ASN A 1 179 ? 15.728 -3.558 -6.616 1.00 67.38 179 ASN A O 1
ATOM 1366 N N . ASN A 1 180 ? 16.100 -3.313 -4.433 1.00 70.69 180 ASN A N 1
ATOM 1367 C CA . ASN A 1 180 ? 15.100 -4.283 -3.965 1.00 70.69 180 ASN A CA 1
ATOM 1368 C C . ASN A 1 180 ? 13.938 -3.651 -3.169 1.00 70.69 180 ASN A C 1
ATOM 1370 O O . ASN A 1 180 ? 13.246 -4.356 -2.433 1.00 70.69 180 ASN A O 1
ATOM 1374 N N . ILE A 1 181 ? 13.708 -2.340 -3.305 1.00 80.12 181 ILE A N 1
ATOM 1375 C CA . ILE A 1 181 ? 12.726 -1.581 -2.505 1.00 80.12 181 ILE A CA 1
ATOM 1376 C C . ILE A 1 181 ? 11.325 -2.193 -2.601 1.00 80.12 181 ILE A C 1
ATOM 1378 O O . ILE A 1 181 ? 10.714 -2.482 -1.575 1.00 80.12 181 ILE A O 1
ATOM 1382 N N . ILE A 1 182 ? 10.837 -2.453 -3.821 1.00 80.50 182 ILE A N 1
ATOM 1383 C CA . ILE A 1 182 ? 9.487 -2.991 -4.053 1.00 80.50 182 ILE A CA 1
ATOM 1384 C C . ILE A 1 182 ? 9.291 -4.310 -3.300 1.00 80.50 182 ILE A C 1
ATOM 1386 O O . ILE A 1 182 ? 8.290 -4.485 -2.605 1.00 80.50 182 ILE A O 1
ATOM 1390 N N . VAL A 1 183 ? 10.265 -5.221 -3.377 1.00 79.19 183 VAL A N 1
ATOM 1391 C CA . VAL A 1 183 ? 10.159 -6.517 -2.698 1.00 79.19 183 VAL A CA 1
ATOM 1392 C C . VAL A 1 183 ? 10.129 -6.335 -1.184 1.00 79.19 183 VAL A C 1
ATOM 1394 O O . VAL A 1 183 ? 9.290 -6.934 -0.521 1.00 79.19 183 VAL A O 1
ATOM 1397 N N . ILE A 1 184 ? 10.999 -5.489 -0.633 1.00 81.81 184 ILE A N 1
ATOM 1398 C CA . ILE A 1 184 ? 11.059 -5.239 0.813 1.00 81.81 184 ILE A CA 1
ATOM 1399 C C . ILE A 1 184 ? 9.736 -4.645 1.316 1.00 81.81 184 ILE A C 1
ATOM 1401 O O . ILE A 1 184 ? 9.199 -5.111 2.319 1.00 81.81 184 ILE A O 1
ATOM 1405 N N . VAL A 1 185 ? 9.171 -3.672 0.597 1.00 84.00 185 VAL A N 1
ATOM 1406 C CA . VAL A 1 185 ? 7.904 -3.023 0.969 1.00 84.00 185 VAL A CA 1
ATOM 1407 C C . VAL A 1 185 ? 6.746 -4.020 0.970 1.00 84.00 185 VAL A C 1
ATOM 1409 O O . VAL A 1 185 ? 6.007 -4.085 1.953 1.00 84.00 185 VAL A O 1
ATOM 1412 N N . PHE A 1 186 ? 6.601 -4.836 -0.080 1.00 82.94 186 PHE A N 1
ATOM 1413 C CA . PHE A 1 186 ? 5.542 -5.851 -0.135 1.00 82.94 186 PHE A CA 1
ATOM 1414 C C . PHE A 1 186 ? 5.689 -6.914 0.952 1.00 82.94 186 PHE A C 1
ATOM 1416 O O . PHE A 1 186 ? 4.692 -7.348 1.525 1.00 82.94 186 PHE A O 1
ATOM 1423 N N . GLN A 1 187 ? 6.920 -7.305 1.270 1.00 83.19 187 GLN A N 1
ATOM 1424 C CA . GLN A 1 187 ? 7.191 -8.294 2.307 1.00 83.19 187 GLN A CA 1
ATOM 1425 C C . GLN A 1 187 ? 6.857 -7.769 3.711 1.00 83.19 187 GLN A C 1
ATOM 1427 O O . GLN A 1 187 ? 6.204 -8.462 4.495 1.00 83.19 187 GLN A O 1
ATOM 1432 N N . ILE A 1 188 ? 7.232 -6.524 4.024 1.00 85.81 188 ILE A N 1
ATOM 1433 C CA . ILE A 1 188 ? 6.852 -5.871 5.286 1.00 85.81 188 ILE A CA 1
ATOM 1434 C C . ILE A 1 188 ? 5.329 -5.731 5.359 1.00 85.81 188 ILE A C 1
ATOM 1436 O O . ILE A 1 188 ? 4.724 -6.141 6.348 1.00 85.81 188 ILE A O 1
ATOM 1440 N N . ALA A 1 189 ? 4.692 -5.216 4.302 1.00 86.12 189 ALA A N 1
ATOM 1441 C CA . ALA A 1 189 ? 3.243 -5.038 4.266 1.00 86.12 189 ALA A CA 1
ATOM 1442 C C . ALA A 1 189 ? 2.499 -6.369 4.464 1.00 86.12 189 ALA A C 1
ATOM 1444 O O . ALA A 1 189 ? 1.614 -6.460 5.314 1.00 86.12 189 ALA A O 1
ATOM 1445 N N . GLY A 1 190 ? 2.883 -7.421 3.736 1.00 84.38 190 GLY A N 1
ATOM 1446 C CA . GLY A 1 190 ? 2.275 -8.749 3.852 1.00 84.38 190 GLY A CA 1
ATOM 1447 C C . GLY A 1 190 ? 2.438 -9.370 5.241 1.00 84.38 190 GLY A C 1
ATOM 1448 O O . GLY A 1 190 ? 1.509 -10.011 5.736 1.00 84.38 190 GLY A O 1
ATOM 1449 N N . SER A 1 191 ? 3.573 -9.119 5.899 1.00 86.25 191 SER A N 1
ATOM 1450 C CA . SER A 1 191 ? 3.887 -9.667 7.223 1.00 86.25 191 SER A CA 1
ATOM 1451 C C . SER A 1 191 ? 2.971 -9.150 8.331 1.00 86.25 191 SER A C 1
ATOM 1453 O O . SER A 1 191 ? 2.632 -9.906 9.234 1.00 86.25 191 SER A O 1
ATOM 1455 N N . PHE A 1 192 ? 2.535 -7.890 8.259 1.00 87.19 192 PHE A N 1
ATOM 1456 C CA . PHE A 1 192 ? 1.595 -7.326 9.236 1.00 87.19 192 PHE A CA 1
ATOM 1457 C C . PHE A 1 192 ? 0.134 -7.550 8.847 1.00 87.19 192 PHE A C 1
ATOM 1459 O O . PHE A 1 192 ? -0.704 -7.830 9.700 1.00 87.19 192 PHE A O 1
ATOM 1466 N N . VAL A 1 193 ? -0.183 -7.440 7.558 1.00 87.38 193 VAL A N 1
ATOM 1467 C CA . VAL A 1 193 ? -1.565 -7.484 7.068 1.00 87.38 193 VAL A CA 1
ATOM 1468 C C . VAL A 1 193 ? -2.171 -8.893 7.177 1.00 87.38 193 VAL A C 1
ATOM 1470 O O . VAL A 1 193 ? -3.353 -9.032 7.493 1.00 87.38 193 VAL A O 1
ATOM 1473 N N . THR A 1 194 ? -1.379 -9.948 6.967 1.00 86.19 194 THR A N 1
ATOM 1474 C CA . THR A 1 194 ? -1.880 -11.337 6.941 1.00 86.19 194 THR A CA 1
ATOM 1475 C C . THR A 1 194 ? -2.289 -11.874 8.322 1.00 86.19 194 THR A C 1
ATOM 1477 O O . THR A 1 194 ? -3.395 -12.408 8.436 1.00 86.19 194 THR A O 1
ATOM 1480 N N . PRO A 1 195 ? -1.490 -11.709 9.399 1.00 89.88 195 PRO A N 1
ATOM 1481 C CA . PRO A 1 195 ? -1.893 -12.154 10.736 1.00 89.88 195 PRO A CA 1
ATOM 1482 C C . PRO A 1 195 ? -3.150 -11.439 11.242 1.00 89.88 195 PRO A C 1
ATOM 1484 O O . PRO A 1 195 ? -3.998 -12.062 11.879 1.00 89.88 195 PRO A O 1
ATOM 1487 N N . ILE A 1 196 ? -3.305 -10.151 10.912 1.00 90.31 196 ILE A N 1
ATOM 1488 C CA . ILE A 1 196 ? -4.498 -9.373 11.267 1.00 90.31 196 ILE A CA 1
ATOM 1489 C C . ILE A 1 196 ? -5.739 -9.971 10.598 1.00 90.31 196 ILE A C 1
ATOM 1491 O O . ILE A 1 196 ? -6.736 -10.197 11.283 1.00 90.31 196 ILE A O 1
ATOM 1495 N N . LEU A 1 197 ? -5.678 -10.306 9.303 1.00 91.12 197 LEU A N 1
ATOM 1496 C CA . LEU A 1 197 ? -6.785 -10.997 8.632 1.00 91.12 197 LEU A CA 1
ATOM 1497 C C . LEU A 1 197 ? -7.120 -12.326 9.321 1.00 91.12 197 LEU A C 1
ATOM 1499 O O . LEU A 1 197 ? -8.295 -12.617 9.535 1.00 91.12 197 LEU A O 1
ATOM 1503 N N . GLY A 1 198 ? -6.110 -13.107 9.714 1.00 91.25 198 GLY A N 1
ATOM 1504 C CA . GLY A 1 198 ? -6.312 -14.357 10.453 1.00 91.25 198 GLY A CA 1
ATOM 1505 C C . GLY A 1 198 ? -7.104 -14.157 11.749 1.00 91.25 198 GLY A C 1
ATOM 1506 O O . GLY A 1 198 ? -8.039 -14.908 12.023 1.00 91.25 198 GLY A O 1
ATOM 1507 N N . VAL A 1 199 ? -6.794 -13.101 12.508 1.00 91.75 199 VAL A N 1
ATOM 1508 C CA . VAL A 1 199 ? -7.543 -12.730 13.720 1.00 91.75 199 VAL A CA 1
ATOM 1509 C C . VAL A 1 199 ? -8.985 -12.333 13.396 1.00 91.75 199 VAL A C 1
ATOM 1511 O O . VAL A 1 199 ? -9.899 -12.767 14.097 1.00 91.75 199 VAL A O 1
ATOM 1514 N N . TYR A 1 200 ? -9.212 -11.560 12.330 1.00 89.50 200 TYR A N 1
ATOM 1515 C CA . TYR A 1 200 ? -10.562 -11.189 11.887 1.00 89.50 200 TYR A CA 1
ATOM 1516 C C . TYR A 1 200 ? -11.395 -12.417 11.507 1.00 89.50 200 TYR A C 1
ATOM 1518 O O . TYR A 1 200 ? -12.516 -12.570 11.987 1.00 89.50 200 TYR A O 1
ATOM 1526 N N . ILE A 1 201 ? -10.842 -13.320 10.693 1.00 91.75 201 ILE A N 1
ATOM 1527 C CA . ILE A 1 201 ? -11.514 -14.564 10.290 1.00 91.75 201 ILE A CA 1
ATOM 1528 C C . ILE A 1 201 ? -11.841 -15.407 11.527 1.00 91.75 201 ILE A C 1
ATOM 1530 O O . ILE A 1 201 ? -12.974 -15.861 11.681 1.00 91.75 201 ILE A O 1
ATOM 1534 N N . LEU A 1 202 ? -10.888 -15.572 12.447 1.00 91.75 202 LEU A N 1
ATOM 1535 C CA . LEU A 1 202 ? -11.110 -16.332 13.675 1.00 91.75 202 LEU A CA 1
ATOM 1536 C C . LEU A 1 202 ? -12.214 -15.709 14.541 1.00 91.75 202 LEU A C 1
ATOM 1538 O O . LEU A 1 202 ? -13.058 -16.433 15.060 1.00 91.75 202 LEU A O 1
ATOM 1542 N N . GLY A 1 203 ? -12.252 -14.379 14.646 1.00 89.88 203 GLY A N 1
ATOM 1543 C CA . GLY A 1 203 ? -13.302 -13.658 15.366 1.00 89.88 203 GLY A CA 1
ATOM 1544 C C . GLY A 1 203 ? -14.696 -13.834 14.756 1.00 89.88 203 GLY A C 1
A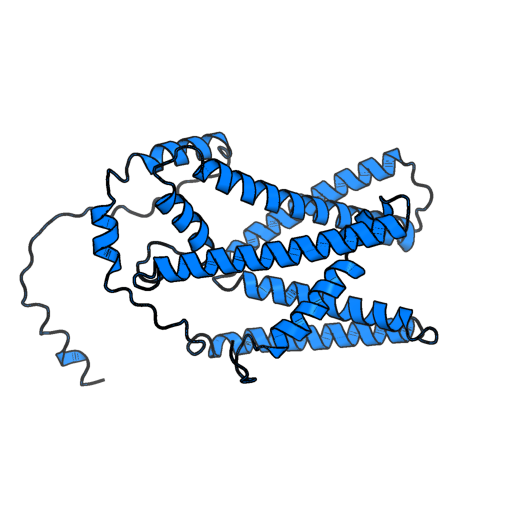TOM 1545 O O . GLY A 1 203 ? -15.670 -13.944 15.495 1.00 89.88 203 GLY A O 1
ATOM 1546 N N . PHE A 1 204 ? -14.800 -13.913 13.426 1.00 89.00 204 PHE A N 1
ATOM 1547 C CA . PHE A 1 204 ? -16.074 -14.139 12.735 1.00 89.00 204 PHE A CA 1
ATOM 1548 C C . PHE A 1 204 ? -16.567 -15.588 12.835 1.00 89.00 204 PHE A C 1
ATOM 1550 O O . PHE A 1 204 ? -17.749 -15.814 13.090 1.00 89.00 204 PHE A O 1
ATOM 1557 N N . PHE A 1 205 ? -15.688 -16.570 12.619 1.00 93.12 205 PHE A N 1
ATOM 1558 C CA . PHE A 1 205 ? -16.086 -17.980 12.502 1.00 93.12 205 PHE A CA 1
ATOM 1559 C C . PHE A 1 205 ? -16.017 -18.761 13.818 1.00 93.12 205 PHE A C 1
ATOM 1561 O O . PHE A 1 205 ? -16.710 -19.767 13.966 1.00 93.12 205 PHE A O 1
ATOM 1568 N N . ALA A 1 206 ? -15.209 -18.321 14.784 1.00 92.12 206 ALA A N 1
ATOM 1569 C CA . ALA A 1 206 ? -15.000 -19.019 16.049 1.00 92.12 206 ALA A CA 1
ATOM 1570 C C . ALA A 1 206 ? -15.350 -18.116 17.252 1.00 92.12 206 ALA A C 1
ATOM 1572 O O . ALA A 1 206 ? -14.466 -17.688 17.995 1.00 92.12 206 ALA A O 1
ATOM 1573 N N . PRO A 1 207 ? -16.650 -17.880 17.527 1.00 84.56 207 PRO A N 1
ATOM 1574 C CA . PRO A 1 207 ? -17.103 -16.976 18.594 1.00 84.56 207 PRO A CA 1
ATOM 1575 C C . PRO A 1 207 ? -16.740 -17.442 20.015 1.00 84.56 207 PRO A C 1
ATOM 1577 O O . PRO A 1 207 ? -16.916 -16.700 20.975 1.00 84.56 207 PRO A O 1
ATOM 1580 N N . ARG A 1 208 ? -16.243 -18.677 20.171 1.00 89.50 208 ARG A N 1
ATOM 1581 C CA . ARG A 1 208 ? -15.822 -19.259 21.457 1.00 89.50 208 ARG A CA 1
ATOM 1582 C C . ARG A 1 208 ? -14.352 -18.994 21.801 1.00 89.50 208 ARG A C 1
ATOM 1584 O O . ARG A 1 208 ? -13.875 -19.473 22.827 1.00 89.50 208 ARG A O 1
ATOM 1591 N N . VAL A 1 209 ? -13.611 -18.300 20.940 1.00 91.19 209 VAL A N 1
ATOM 1592 C CA . VAL A 1 209 ? -12.183 -18.046 21.148 1.00 91.19 209 VAL A CA 1
ATOM 1593 C C . VAL A 1 209 ? -11.986 -16.878 22.112 1.00 91.19 209 VAL A C 1
ATOM 1595 O O . VAL A 1 209 ? -12.536 -15.796 21.935 1.00 91.19 209 VAL A O 1
ATOM 1598 N N . ASN A 1 210 ? -11.144 -17.088 23.123 1.00 93.12 210 ASN A N 1
ATOM 1599 C CA . ASN A 1 210 ? -10.834 -16.077 24.130 1.00 93.12 210 ASN A CA 1
ATOM 1600 C C . ASN A 1 210 ? -9.816 -15.042 23.616 1.00 93.12 210 ASN A C 1
ATOM 1602 O O . ASN A 1 210 ? -8.917 -15.355 22.829 1.00 93.12 210 ASN A O 1
ATOM 1606 N N . SER A 1 211 ? -9.854 -13.821 24.159 1.00 90.38 211 SER A N 1
ATOM 1607 C CA . SER A 1 211 ? -8.902 -12.756 23.793 1.00 90.38 211 SER A CA 1
ATOM 1608 C C . SER A 1 211 ? -7.443 -13.131 24.081 1.00 90.38 211 SER A C 1
ATOM 1610 O O . SER A 1 211 ? -6.545 -12.759 23.330 1.00 90.38 211 SER A O 1
ATOM 1612 N N . ARG A 1 212 ? -7.191 -13.918 25.139 1.00 93.12 212 ARG A N 1
ATOM 1613 C CA . ARG A 1 212 ? -5.838 -14.389 25.493 1.00 93.12 212 ARG A CA 1
ATOM 1614 C C . ARG A 1 212 ? -5.250 -15.311 24.421 1.00 93.12 212 ARG A C 1
ATOM 1616 O O . ARG A 1 212 ? -4.095 -15.138 24.052 1.00 93.12 212 ARG A O 1
ATOM 1623 N N . SER A 1 213 ? -6.044 -16.241 23.885 1.00 91.06 213 SER A N 1
ATOM 1624 C CA . SER A 1 213 ? -5.604 -17.126 22.797 1.00 91.06 213 SER A CA 1
ATOM 1625 C C . SER A 1 213 ? -5.282 -16.351 21.522 1.00 91.06 213 SER A C 1
ATOM 1627 O O . SER A 1 213 ? -4.284 -16.649 20.874 1.00 91.06 213 SER A O 1
ATOM 1629 N N . ILE A 1 214 ? -6.068 -15.317 21.204 1.00 93.31 214 ILE A N 1
ATOM 1630 C CA . ILE A 1 214 ? -5.818 -14.449 20.046 1.00 93.31 214 ILE A CA 1
ATOM 1631 C C . ILE A 1 214 ? -4.480 -13.716 20.197 1.00 93.31 214 ILE A C 1
ATOM 1633 O O . ILE A 1 214 ? -3.684 -13.703 19.262 1.00 93.31 214 ILE A O 1
ATOM 1637 N N . LEU A 1 215 ? -4.196 -13.151 21.376 1.00 92.44 215 LEU A N 1
ATOM 1638 C CA . LEU A 1 215 ? -2.939 -12.440 21.637 1.00 92.44 215 LEU A CA 1
ATOM 1639 C C . LEU A 1 215 ? -1.709 -13.354 21.551 1.00 92.44 215 LEU A C 1
ATOM 1641 O O . LEU A 1 215 ? -0.683 -12.946 21.002 1.00 92.44 215 LEU A O 1
ATOM 1645 N N . ILE A 1 216 ? -1.813 -14.589 22.054 1.00 93.69 216 ILE A N 1
ATOM 1646 C CA . ILE A 1 216 ? -0.732 -15.584 21.971 1.00 93.69 216 ILE A CA 1
ATOM 1647 C C . ILE A 1 216 ? -0.504 -15.995 20.512 1.00 93.69 216 ILE A C 1
ATOM 1649 O O . ILE A 1 216 ? 0.634 -15.977 20.046 1.00 93.69 216 ILE A O 1
ATOM 1653 N N . ALA A 1 217 ? -1.575 -16.304 19.774 1.00 92.62 217 ALA A N 1
ATOM 1654 C CA . ALA A 1 217 ? -1.492 -16.685 18.366 1.00 92.62 217 ALA A CA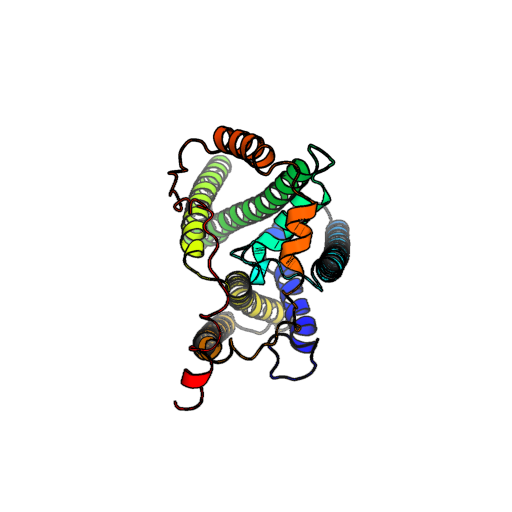 1
ATOM 1655 C C . ALA A 1 217 ? -0.902 -15.561 17.501 1.00 92.62 217 ALA A C 1
ATOM 1657 O O . ALA A 1 217 ? -0.023 -15.816 16.680 1.00 92.62 217 ALA A O 1
ATOM 1658 N N . LEU A 1 218 ? -1.333 -14.314 17.720 1.00 93.62 218 LEU A N 1
ATOM 1659 C CA . LEU A 1 218 ? -0.814 -13.149 17.006 1.00 93.62 218 LEU A CA 1
ATOM 1660 C C . LEU A 1 218 ? 0.676 -12.935 17.293 1.00 93.62 218 LEU A C 1
ATOM 1662 O O . LEU A 1 218 ? 1.455 -12.758 16.360 1.00 93.62 218 LEU A O 1
ATOM 1666 N N . SER A 1 219 ? 1.083 -13.004 18.563 1.00 93.19 219 SER A N 1
ATOM 1667 C CA . SER A 1 219 ? 2.492 -12.866 18.960 1.00 93.19 219 SER A CA 1
ATOM 1668 C C . SER A 1 219 ? 3.366 -13.951 18.329 1.00 93.19 219 SER A C 1
ATOM 1670 O O . SER A 1 219 ? 4.403 -13.644 17.745 1.00 93.19 219 SER A O 1
ATOM 1672 N N . PHE A 1 220 ? 2.929 -15.212 18.384 1.00 93.75 220 PHE A N 1
ATOM 1673 C CA . PHE A 1 220 ? 3.650 -16.326 17.767 1.00 93.75 220 PHE A CA 1
ATOM 1674 C C . PHE A 1 220 ? 3.755 -16.166 16.245 1.00 93.75 220 PHE A C 1
ATOM 1676 O O . PHE A 1 220 ? 4.830 -16.352 15.678 1.00 93.75 220 PHE A O 1
ATOM 1683 N N . CYS A 1 221 ? 2.666 -15.763 15.587 1.00 92.94 221 CYS A N 1
ATOM 1684 C CA . CYS A 1 221 ? 2.636 -15.549 14.143 1.00 92.94 221 CYS A CA 1
ATOM 1685 C C . CYS A 1 221 ? 3.588 -14.422 13.711 1.00 92.94 221 CYS A C 1
ATOM 1687 O O . CYS A 1 221 ? 4.347 -14.598 12.761 1.00 92.94 221 CYS A O 1
ATOM 1689 N N . LEU A 1 222 ? 3.621 -13.303 14.443 1.00 92.06 222 LEU A N 1
ATOM 1690 C CA . LEU A 1 222 ? 4.545 -12.196 14.174 1.00 92.06 222 LEU A CA 1
ATOM 1691 C C . LEU A 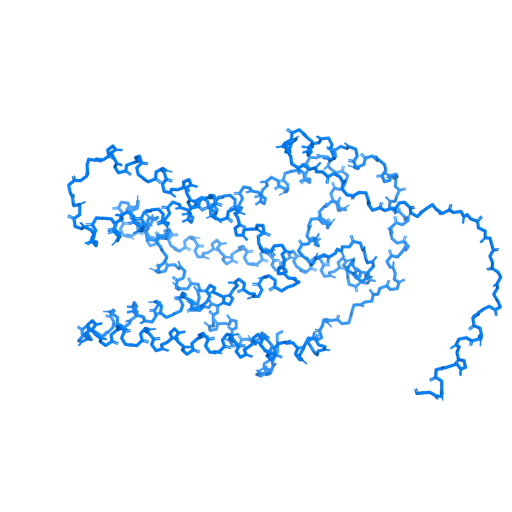1 222 ? 6.011 -12.601 14.377 1.00 92.06 222 LEU A C 1
ATOM 1693 O O . LEU A 1 222 ? 6.856 -12.253 13.552 1.00 92.06 222 LEU A O 1
ATOM 1697 N N . LEU A 1 223 ? 6.318 -13.363 15.432 1.00 92.19 223 LEU A N 1
ATOM 1698 C CA . LEU A 1 223 ? 7.673 -13.868 15.674 1.00 92.19 223 LEU A CA 1
ATOM 1699 C C . LEU A 1 223 ? 8.117 -14.822 14.565 1.00 92.19 223 LEU A C 1
ATOM 1701 O O . LEU A 1 223 ? 9.192 -14.639 13.992 1.00 92.19 223 LEU A O 1
ATOM 1705 N N . PHE A 1 224 ? 7.269 -15.784 14.206 1.00 91.94 224 PHE A N 1
ATOM 1706 C CA . PHE A 1 224 ? 7.546 -16.713 13.115 1.00 91.94 224 PHE A CA 1
ATOM 1707 C C . PHE A 1 224 ? 7.748 -15.980 11.782 1.00 91.94 224 PHE A C 1
ATOM 1709 O O . PHE A 1 224 ? 8.714 -16.238 11.068 1.00 91.94 224 PHE A O 1
ATOM 1716 N N . GLN A 1 225 ? 6.898 -14.999 11.475 1.00 90.19 225 GLN A N 1
ATOM 1717 C CA . GLN A 1 225 ? 7.020 -14.195 10.262 1.00 90.19 225 GLN A CA 1
ATOM 1718 C C . GLN A 1 225 ? 8.310 -13.366 10.258 1.00 90.19 225 GLN A C 1
ATOM 1720 O O . GLN A 1 225 ? 8.990 -13.296 9.236 1.00 90.19 225 GLN A O 1
ATOM 1725 N N . SER A 1 226 ? 8.695 -12.776 11.395 1.00 88.06 226 SER A N 1
ATOM 1726 C CA . SER A 1 226 ? 9.962 -12.045 11.512 1.00 88.06 226 SER A CA 1
ATOM 1727 C C . SER A 1 226 ? 11.174 -12.951 11.278 1.00 88.06 226 SER A C 1
ATOM 1729 O O . SER A 1 226 ? 12.093 -12.567 10.556 1.00 88.06 226 SER A O 1
ATOM 1731 N N . TRP A 1 227 ? 11.143 -14.185 11.791 1.00 89.94 227 TRP A N 1
ATOM 1732 C CA . TRP A 1 227 ? 12.170 -15.193 11.533 1.00 89.94 227 TRP A CA 1
ATOM 1733 C C . TRP A 1 227 ? 12.269 -15.540 10.044 1.00 89.94 227 TRP A C 1
ATOM 1735 O O . TRP A 1 227 ? 13.360 -15.499 9.475 1.00 89.94 227 TRP A O 1
ATOM 1745 N N . VAL A 1 228 ? 11.135 -15.808 9.386 1.00 88.06 228 VAL A N 1
ATOM 1746 C CA . VAL A 1 228 ? 11.083 -16.090 7.940 1.00 88.06 228 VAL A CA 1
ATOM 1747 C C . VAL A 1 228 ? 11.616 -14.908 7.128 1.00 88.06 228 VAL A C 1
ATOM 1749 O O . VAL A 1 228 ? 12.385 -15.103 6.191 1.00 88.06 228 VAL A O 1
ATOM 1752 N N . MET A 1 229 ? 11.271 -13.679 7.507 1.00 84.38 229 MET A N 1
ATOM 1753 C CA . MET A 1 229 ? 11.739 -12.448 6.863 1.00 84.38 229 MET A CA 1
ATOM 1754 C C . MET A 1 229 ? 13.257 -12.258 6.971 1.00 84.38 229 MET A C 1
ATOM 1756 O O . MET A 1 229 ? 13.923 -11.913 5.988 1.00 84.38 229 MET A O 1
ATOM 1760 N N . ILE A 1 230 ? 13.826 -12.510 8.149 1.00 84.94 230 ILE A N 1
ATOM 1761 C CA . ILE A 1 230 ? 15.276 -12.458 8.366 1.00 84.94 230 ILE A CA 1
ATOM 1762 C C . ILE A 1 230 ? 15.959 -13.577 7.568 1.00 84.94 230 ILE A C 1
ATOM 1764 O O . ILE A 1 230 ? 16.903 -13.315 6.828 1.00 84.94 230 ILE A O 1
ATOM 1768 N N . GLY A 1 231 ? 15.437 -14.805 7.614 1.00 82.88 231 GLY A N 1
ATOM 1769 C CA . GLY A 1 231 ? 15.965 -15.923 6.826 1.00 82.88 231 GLY A CA 1
ATOM 1770 C C . GLY A 1 231 ? 15.927 -15.659 5.317 1.00 82.88 231 GLY A C 1
ATOM 1771 O O . GLY A 1 231 ? 16.908 -15.912 4.613 1.00 82.88 231 GLY A O 1
ATOM 1772 N N . ALA A 1 232 ? 14.836 -15.072 4.819 1.00 77.56 232 ALA A N 1
ATOM 1773 C CA . ALA A 1 232 ? 14.684 -14.701 3.417 1.00 77.56 232 ALA A CA 1
ATOM 1774 C C . ALA A 1 232 ? 15.691 -13.624 2.998 1.00 77.56 232 ALA A C 1
ATOM 1776 O O . ALA A 1 232 ? 16.279 -13.728 1.926 1.00 77.56 232 ALA A O 1
ATOM 1777 N N . THR A 1 233 ? 15.936 -12.611 3.831 1.00 74.12 233 THR A N 1
ATOM 1778 C CA . THR A 1 233 ? 16.910 -11.551 3.515 1.00 74.12 233 THR A CA 1
ATOM 1779 C C . THR A 1 233 ? 18.359 -12.036 3.576 1.00 74.12 233 THR A C 1
ATOM 1781 O O . THR A 1 233 ? 19.162 -11.628 2.735 1.00 74.12 233 THR A O 1
ATOM 1784 N N . LEU A 1 234 ? 18.690 -12.942 4.502 1.00 76.38 234 LEU A N 1
ATOM 1785 C CA . LEU A 1 234 ? 20.018 -13.560 4.592 1.00 76.38 234 LEU A CA 1
ATOM 1786 C C . LEU A 1 234 ? 20.302 -14.477 3.395 1.00 76.38 234 LEU A C 1
ATOM 1788 O O . LEU A 1 234 ? 21.367 -14.383 2.788 1.00 76.38 234 LEU A O 1
ATOM 1792 N N . THR A 1 235 ? 19.329 -15.302 3.005 1.00 68.81 235 THR A N 1
ATOM 1793 C CA . THR A 1 235 ? 19.471 -16.255 1.889 1.00 68.81 235 THR A CA 1
ATOM 1794 C C . THR A 1 235 ? 19.374 -15.564 0.523 1.00 68.81 235 THR A C 1
ATOM 1796 O O . THR A 1 235 ? 20.043 -15.960 -0.430 1.00 68.81 235 THR A O 1
ATOM 1799 N N . ALA A 1 236 ? 18.607 -14.470 0.409 1.00 59.59 236 ALA A N 1
ATOM 1800 C CA . ALA A 1 236 ? 18.465 -13.709 -0.837 1.00 59.59 236 ALA A CA 1
ATOM 1801 C C . ALA A 1 236 ? 19.786 -13.112 -1.350 1.00 59.59 236 ALA A C 1
ATOM 1803 O O . ALA A 1 236 ? 19.916 -12.898 -2.555 1.00 59.59 236 ALA A O 1
ATOM 1804 N N . LYS A 1 237 ? 20.785 -12.889 -0.481 1.00 52.56 237 LYS A N 1
ATOM 1805 C CA . LYS A 1 237 ? 22.135 -12.489 -0.916 1.00 52.56 237 LYS A CA 1
ATOM 1806 C C . LYS A 1 237 ? 22.839 -13.558 -1.764 1.00 52.56 237 LYS A C 1
ATOM 1808 O O . LYS A 1 237 ? 23.707 -13.195 -2.544 1.00 52.56 237 LYS A O 1
ATOM 1813 N N . GLN A 1 238 ? 22.465 -14.836 -1.650 1.00 45.84 238 GLN A N 1
ATOM 1814 C CA . GLN A 1 238 ? 23.104 -15.947 -2.371 1.00 45.84 238 GLN A CA 1
ATOM 1815 C C . GLN A 1 238 ? 22.412 -16.336 -3.688 1.00 45.84 238 GLN A C 1
ATOM 1817 O O . GLN A 1 238 ? 22.988 -17.090 -4.460 1.00 45.84 238 GLN A O 1
ATOM 1822 N N . HIS A 1 239 ? 21.180 -15.888 -3.956 1.00 43.94 239 HIS A N 1
ATOM 1823 C CA . HIS A 1 239 ? 20.400 -16.320 -5.136 1.00 43.94 239 HIS A CA 1
ATOM 1824 C C . HIS A 1 239 ? 20.224 -15.236 -6.213 1.00 43.94 239 HIS A C 1
ATOM 1826 O O . HIS A 1 239 ? 19.598 -15.488 -7.242 1.00 43.94 239 HIS A O 1
ATOM 1832 N N . PHE A 1 240 ? 20.792 -14.040 -6.019 1.00 44.53 240 PHE A N 1
ATOM 1833 C CA . PHE A 1 240 ? 20.650 -12.926 -6.967 1.00 44.53 240 PHE A CA 1
ATOM 1834 C C . PHE A 1 240 ? 21.296 -13.190 -8.342 1.00 44.53 240 PHE A C 1
ATOM 1836 O O . PHE A 1 240 ? 20.930 -12.532 -9.309 1.00 44.53 240 PHE A O 1
ATOM 1843 N N . GLU A 1 241 ? 22.184 -14.180 -8.464 1.00 42.22 241 GLU A N 1
ATOM 1844 C CA . GLU A 1 241 ? 22.768 -14.566 -9.757 1.00 42.22 241 GLU A CA 1
ATOM 1845 C C . GLU A 1 241 ? 21.918 -15.552 -10.576 1.00 42.22 241 GLU A C 1
ATOM 1847 O O . GLU A 1 241 ? 22.252 -15.816 -11.728 1.00 42.22 241 GLU A O 1
ATOM 1852 N N . ARG A 1 242 ? 20.820 -16.109 -10.033 1.00 40.00 242 ARG A N 1
ATOM 1853 C CA . ARG A 1 242 ? 20.128 -17.250 -10.671 1.00 40.00 242 ARG A CA 1
ATOM 1854 C C . ARG A 1 242 ? 18.684 -17.004 -11.114 1.00 40.00 242 ARG A C 1
ATOM 1856 O O . ARG A 1 242 ? 18.164 -17.786 -11.908 1.00 40.00 242 ARG A O 1
ATOM 1863 N N . ASP A 1 243 ? 18.047 -15.922 -10.669 1.00 43.88 243 ASP A N 1
ATOM 1864 C CA . ASP A 1 243 ? 16.730 -15.531 -11.180 1.00 43.88 243 ASP A CA 1
ATOM 1865 C C . ASP A 1 243 ? 16.910 -14.817 -12.526 1.00 43.88 243 ASP A C 1
ATOM 1867 O O . ASP A 1 243 ? 17.052 -13.595 -12.601 1.00 43.88 243 ASP A O 1
ATOM 1871 N N . GLY A 1 244 ? 16.944 -15.616 -13.594 1.00 45.25 244 GLY A N 1
ATOM 1872 C CA . GLY A 1 244 ? 17.042 -15.154 -14.970 1.00 45.25 244 GLY A CA 1
ATOM 1873 C C . GLY A 1 244 ? 16.024 -14.056 -15.266 1.00 45.25 244 GLY A C 1
ATOM 1874 O O . GLY A 1 244 ? 14.822 -14.306 -15.392 1.00 45.25 244 GLY A O 1
ATOM 1875 N N . ARG A 1 245 ? 16.522 -12.830 -15.454 1.00 50.91 245 ARG A N 1
ATOM 1876 C CA . ARG A 1 245 ? 15.875 -11.914 -16.394 1.00 50.91 245 ARG A CA 1
ATOM 1877 C C . ARG A 1 245 ? 15.761 -12.668 -17.721 1.00 50.91 245 ARG A C 1
ATOM 1879 O O . ARG A 1 245 ? 16.654 -13.456 -18.042 1.00 50.91 245 ARG A O 1
ATOM 1886 N N . LEU A 1 246 ? 14.674 -12.468 -18.474 1.00 49.38 246 LEU A N 1
ATOM 1887 C CA . LEU A 1 246 ? 14.650 -12.939 -19.863 1.00 49.38 246 LEU A CA 1
ATOM 1888 C C . LEU A 1 246 ? 15.952 -12.471 -20.526 1.00 49.38 246 LEU A C 1
ATOM 1890 O O . LEU A 1 246 ? 16.391 -11.368 -20.216 1.00 49.38 246 LEU A O 1
ATOM 1894 N N . ALA A 1 247 ? 16.595 -13.304 -21.347 1.00 40.31 247 ALA A N 1
ATOM 1895 C CA . ALA A 1 247 ? 17.819 -12.906 -22.036 1.00 40.31 247 ALA A CA 1
ATOM 1896 C C . ALA A 1 247 ? 17.532 -11.611 -22.812 1.00 40.31 247 ALA A C 1
ATOM 1898 O O . ALA A 1 247 ? 16.746 -11.629 -23.758 1.00 40.31 247 ALA A O 1
ATOM 1899 N N . VAL A 1 248 ? 18.075 -10.485 -22.340 1.00 50.88 248 VAL A N 1
ATOM 1900 C CA . VAL A 1 248 ? 17.890 -9.184 -22.984 1.00 50.88 248 VAL A CA 1
ATOM 1901 C C . VAL A 1 248 ? 19.179 -8.844 -23.707 1.00 50.88 248 VAL A C 1
ATOM 1903 O O . VAL A 1 248 ? 20.262 -8.915 -23.126 1.00 50.88 248 VAL A O 1
ATOM 1906 N N . PHE A 1 249 ? 19.047 -8.516 -24.986 1.00 51.94 249 PHE A N 1
ATOM 1907 C CA . PHE A 1 249 ? 20.154 -8.169 -25.864 1.00 51.94 249 PHE A CA 1
ATOM 1908 C C . PHE A 1 249 ? 20.419 -6.657 -25.759 1.00 51.94 249 PHE A C 1
ATOM 1910 O O . PHE A 1 249 ? 19.482 -5.862 -25.656 1.00 51.94 249 PHE A O 1
ATOM 1917 N N . ALA A 1 250 ? 21.693 -6.257 -25.722 1.00 53.50 250 ALA A N 1
ATOM 1918 C CA . ALA A 1 250 ? 22.114 -4.852 -25.616 1.00 53.50 250 ALA A CA 1
ATOM 1919 C C . ALA A 1 250 ? 22.804 -4.331 -26.891 1.00 53.50 250 ALA A C 1
ATOM 1921 O O . ALA A 1 250 ? 23.115 -3.141 -26.976 1.00 53.50 250 ALA A O 1
ATOM 1922 N N . ASP A 1 251 ? 23.016 -5.201 -27.882 1.00 52.22 251 ASP A N 1
ATOM 1923 C CA . ASP A 1 251 ? 23.908 -4.936 -29.014 1.00 52.22 251 ASP A CA 1
ATOM 1924 C C . ASP A 1 251 ? 23.379 -3.845 -29.971 1.00 52.22 251 ASP A C 1
ATOM 1926 O O . ASP A 1 251 ? 24.166 -3.179 -30.640 1.00 52.22 251 ASP A O 1
ATOM 1930 N N . GLU A 1 252 ? 22.068 -3.561 -29.982 1.00 56.72 252 GLU A N 1
ATOM 1931 C CA . GLU A 1 252 ? 21.448 -2.567 -30.884 1.00 56.72 252 GLU A CA 1
ATOM 1932 C C . GLU A 1 252 ? 21.156 -1.190 -30.241 1.00 56.72 252 GLU A C 1
ATOM 1934 O O . GLU A 1 252 ? 20.663 -0.273 -30.907 1.00 56.72 252 GLU A O 1
ATOM 1939 N N . CYS A 1 253 ? 21.469 -0.976 -28.956 1.00 57.62 253 CYS A N 1
ATOM 1940 C CA . CYS A 1 253 ? 21.039 0.235 -28.237 1.00 57.62 253 CYS A CA 1
ATOM 1941 C C . CYS A 1 253 ? 21.683 1.555 -28.707 1.00 57.62 253 CYS A C 1
ATOM 1943 O O . CYS A 1 253 ? 21.044 2.609 -28.647 1.00 57.62 253 CYS A O 1
ATOM 1945 N N . LEU A 1 254 ? 22.940 1.532 -29.161 1.00 51.81 254 LEU A N 1
ATOM 1946 C CA . LEU A 1 254 ? 23.706 2.750 -29.480 1.00 51.81 254 LEU A CA 1
ATOM 1947 C C . LEU A 1 254 ? 23.270 3.419 -30.796 1.00 51.81 254 LEU A C 1
ATOM 1949 O O . LEU A 1 254 ? 23.309 4.646 -30.905 1.00 51.81 254 LEU A O 1
ATOM 1953 N N . HIS A 1 255 ? 22.776 2.650 -31.771 1.00 49.69 255 HIS A N 1
ATOM 1954 C CA . HIS A 1 255 ? 22.345 3.193 -33.064 1.00 49.69 255 HIS A CA 1
ATOM 1955 C C . HIS A 1 255 ? 20.983 3.906 -32.999 1.00 49.69 255 HIS A C 1
ATOM 1957 O O . HIS A 1 255 ? 20.801 4.922 -33.670 1.00 49.69 255 HIS A O 1
ATOM 1963 N N . SER A 1 256 ? 20.050 3.454 -32.148 1.00 48.44 256 SER A N 1
ATOM 1964 C CA . SER A 1 256 ? 18.719 4.078 -32.016 1.00 48.44 256 SER A CA 1
ATOM 1965 C C . SER A 1 256 ? 18.733 5.428 -31.283 1.00 48.44 256 SER A C 1
ATOM 1967 O O . SER A 1 256 ? 17.802 6.223 -31.452 1.00 48.44 256 SER A O 1
ATOM 1969 N N . PHE A 1 257 ? 19.743 5.691 -30.447 1.00 52.16 257 PHE A N 1
ATOM 1970 C CA . PHE A 1 257 ? 19.869 6.963 -29.726 1.00 52.16 257 PHE A CA 1
ATOM 1971 C C . PHE A 1 257 ? 20.477 8.068 -30.595 1.00 52.16 257 PHE A C 1
ATOM 1973 O O . PHE A 1 257 ? 20.006 9.204 -30.534 1.00 52.16 257 PHE A O 1
ATOM 1980 N N . ASN A 1 258 ? 21.435 7.731 -31.465 1.00 42.59 258 ASN A N 1
ATOM 1981 C CA . ASN A 1 258 ? 22.017 8.678 -32.424 1.00 42.59 258 ASN A CA 1
ATOM 1982 C C . ASN A 1 258 ? 21.052 9.068 -33.557 1.00 42.59 258 ASN A C 1
ATOM 1984 O O . ASN A 1 258 ? 21.196 10.133 -34.144 1.00 42.59 258 ASN A O 1
ATOM 1988 N N . SER A 1 259 ? 20.048 8.244 -33.868 1.00 40.44 259 SER A N 1
ATOM 1989 C CA . SER A 1 259 ? 19.057 8.560 -34.907 1.00 40.44 259 SER A CA 1
ATOM 1990 C C . SER A 1 259 ? 17.876 9.409 -34.412 1.00 40.44 259 SER A C 1
ATOM 1992 O O . SER A 1 259 ? 17.103 9.902 -35.229 1.00 40.44 259 SER A O 1
ATOM 1994 N N . SER A 1 260 ? 17.714 9.588 -33.093 1.00 41.75 260 SER A N 1
ATOM 1995 C CA . SER A 1 260 ? 16.657 10.430 -32.496 1.00 41.75 260 SER A CA 1
ATOM 1996 C C . SER A 1 260 ? 17.182 11.737 -31.890 1.00 41.75 260 SER A C 1
ATOM 1998 O O . SER A 1 260 ? 16.395 12.524 -31.362 1.00 41.75 260 SER A O 1
ATOM 2000 N N . SER A 1 261 ? 18.491 11.997 -31.961 1.00 36.53 261 SER A N 1
ATOM 2001 C CA . SER A 1 261 ? 19.101 13.229 -31.466 1.00 36.53 261 SER A CA 1
ATOM 2002 C C . SER A 1 261 ? 18.885 14.394 -32.437 1.00 36.53 261 SER A C 1
ATOM 2004 O O . SER A 1 261 ? 19.798 14.803 -33.146 1.00 36.53 261 SER A O 1
ATOM 2006 N N . ASN A 1 262 ? 17.690 14.983 -32.406 1.00 36.91 262 ASN A N 1
ATOM 2007 C CA . ASN A 1 262 ? 17.618 16.438 -32.490 1.00 3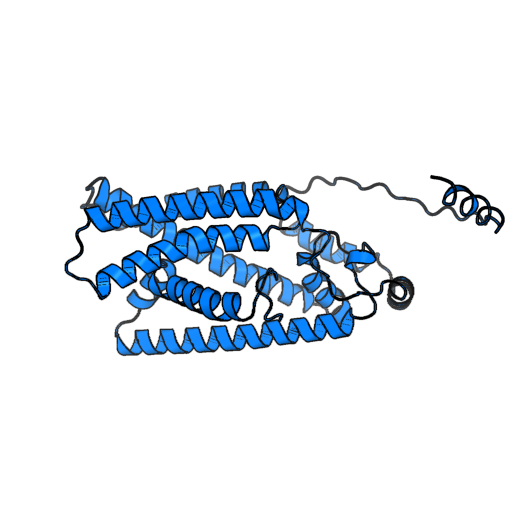6.91 262 ASN A CA 1
ATOM 2008 C C . ASN A 1 262 ? 17.908 16.972 -31.078 1.00 36.91 262 ASN A C 1
ATOM 2010 O O . ASN A 1 262 ? 17.052 16.930 -30.201 1.00 36.91 262 ASN A O 1
ATOM 2014 N N . ASP A 1 263 ? 19.162 17.377 -30.873 1.00 31.73 263 ASP A N 1
ATOM 2015 C CA . ASP A 1 263 ? 19.722 18.145 -29.753 1.00 31.73 263 ASP A CA 1
ATOM 2016 C C . ASP A 1 263 ? 19.279 17.809 -28.303 1.00 31.73 263 ASP A C 1
ATOM 2018 O O . ASP A 1 263 ? 18.253 18.303 -27.819 1.00 31.73 263 ASP A O 1
ATOM 2022 N N . PRO A 1 264 ? 20.146 17.139 -27.509 1.00 37.72 264 PRO A N 1
ATOM 2023 C CA . PRO A 1 264 ? 19.953 16.905 -26.068 1.00 37.72 264 PRO A CA 1
ATOM 2024 C C . PRO A 1 264 ? 19.878 18.183 -25.211 1.00 37.72 264 PRO A C 1
ATOM 2026 O O . PRO A 1 264 ? 19.509 18.126 -24.042 1.00 37.72 264 PRO A O 1
ATOM 2029 N N . LYS A 1 265 ? 20.244 19.349 -25.760 1.00 34.53 265 LYS A N 1
ATOM 2030 C CA . LYS A 1 265 ? 20.336 20.615 -25.012 1.00 34.53 265 LYS A CA 1
ATOM 2031 C C . LYS A 1 265 ? 18.985 21.304 -24.784 1.00 34.53 265 LYS A C 1
ATOM 2033 O O . LYS A 1 265 ? 18.886 22.155 -23.903 1.00 34.53 265 LYS A O 1
ATOM 2038 N N . SER A 1 266 ? 17.947 20.951 -25.543 1.00 34.31 266 SER A N 1
ATOM 2039 C CA . SER A 1 266 ? 16.641 21.625 -25.474 1.00 34.31 266 SER A CA 1
ATOM 2040 C C . SER A 1 266 ? 15.762 21.098 -24.330 1.00 34.31 266 SER A C 1
ATOM 2042 O O . SER A 1 266 ? 15.218 21.886 -23.556 1.00 34.31 266 SER A O 1
ATOM 2044 N N . ILE A 1 267 ? 15.699 19.775 -24.157 1.00 45.59 267 ILE A N 1
ATOM 2045 C CA . ILE A 1 267 ? 14.810 19.100 -23.193 1.00 45.59 267 ILE A CA 1
ATOM 2046 C C . ILE A 1 267 ? 15.272 19.318 -21.747 1.00 45.59 267 ILE A C 1
ATOM 2048 O O . ILE A 1 267 ? 14.443 19.538 -20.858 1.00 45.59 267 ILE A O 1
ATOM 2052 N N . ASP A 1 268 ? 16.589 19.329 -21.523 1.00 45.28 268 ASP A N 1
ATOM 2053 C CA . ASP A 1 268 ? 17.165 19.563 -20.198 1.00 45.28 268 ASP A CA 1
ATOM 2054 C C . ASP A 1 268 ? 16.801 20.965 -19.685 1.00 45.28 268 ASP A C 1
ATOM 2056 O O . ASP A 1 268 ? 16.426 21.124 -18.528 1.00 45.28 268 ASP A O 1
ATOM 2060 N N . SER A 1 269 ? 16.802 21.984 -20.551 1.00 37.97 269 SER A N 1
ATOM 2061 C CA . SER A 1 269 ? 16.542 23.373 -20.148 1.00 37.97 269 SER A CA 1
ATOM 2062 C C . SER A 1 269 ? 15.099 23.631 -19.688 1.00 37.97 269 SER A C 1
ATOM 2064 O O . SER A 1 269 ? 14.894 24.332 -18.696 1.00 37.97 269 SER A O 1
ATOM 2066 N N . SER A 1 270 ? 14.100 23.019 -20.334 1.00 39.88 270 SER A N 1
ATOM 2067 C CA . SER A 1 270 ? 12.682 23.207 -19.996 1.00 39.88 270 SER A CA 1
ATOM 2068 C C . SER A 1 270 ? 12.241 22.402 -18.771 1.00 39.88 270 SER A C 1
ATOM 2070 O O . SER A 1 270 ? 11.440 22.880 -17.967 1.00 39.88 270 SER A O 1
ATOM 2072 N N . LEU A 1 271 ? 12.786 21.195 -18.588 1.00 43.50 271 LEU A N 1
ATOM 2073 C CA . LEU A 1 271 ? 12.527 20.381 -17.397 1.00 43.50 271 LEU A CA 1
ATOM 2074 C C . LEU A 1 271 ? 13.286 20.932 -16.184 1.00 43.50 271 LEU A C 1
ATOM 2076 O O . LEU A 1 271 ? 12.682 21.092 -15.128 1.00 43.50 271 LEU A O 1
ATOM 2080 N N . LEU A 1 272 ? 14.556 21.333 -16.319 1.00 43.44 272 LEU A N 1
ATOM 2081 C CA . LEU A 1 272 ? 15.285 21.998 -15.229 1.00 43.44 272 LEU A CA 1
ATOM 2082 C C . LEU A 1 272 ? 14.661 23.341 -14.831 1.00 43.44 272 LEU A C 1
ATOM 2084 O O . LEU A 1 272 ? 14.720 23.683 -13.652 1.00 43.44 272 LEU A O 1
ATOM 2088 N N . ALA A 1 273 ? 14.057 24.087 -15.762 1.00 41.88 273 ALA A N 1
ATOM 2089 C CA . ALA A 1 273 ? 13.302 25.299 -15.438 1.00 41.88 273 ALA A CA 1
ATOM 2090 C C . ALA A 1 273 ? 12.045 24.973 -14.613 1.00 41.88 273 ALA A C 1
ATOM 2092 O O . ALA A 1 273 ? 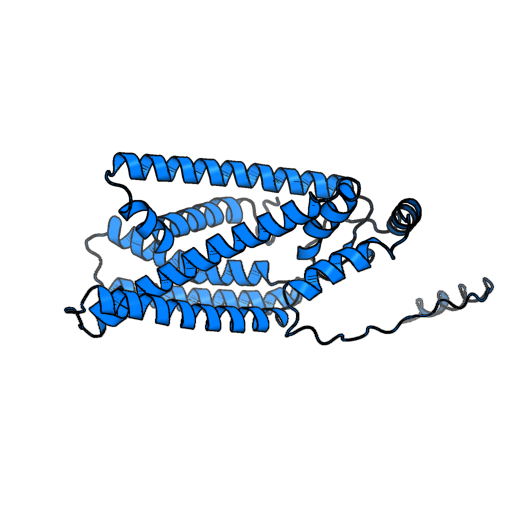11.885 25.491 -13.511 1.00 41.88 273 ALA A O 1
ATOM 2093 N N . SER A 1 274 ? 11.230 24.010 -15.062 1.00 38.50 274 SER A N 1
ATOM 2094 C CA . SER A 1 274 ? 10.016 23.598 -14.340 1.00 38.50 274 SER A CA 1
ATOM 2095 C C . SER A 1 274 ? 10.297 22.982 -12.960 1.00 38.50 274 SER A C 1
ATOM 2097 O O . SER A 1 274 ? 9.458 23.076 -12.067 1.00 38.50 274 SER A O 1
ATOM 2099 N N . TRP A 1 275 ? 11.460 22.353 -12.767 1.00 41.12 275 TRP A N 1
ATOM 2100 C CA . TRP A 1 275 ? 11.879 21.775 -11.484 1.00 41.12 275 TRP A CA 1
ATOM 2101 C C . TRP A 1 275 ? 12.532 22.793 -10.538 1.00 41.12 275 TRP A C 1
ATOM 2103 O O . TRP A 1 275 ? 12.412 22.652 -9.318 1.00 41.12 275 TRP A O 1
ATOM 2113 N N . LYS A 1 276 ? 13.197 23.829 -11.068 1.00 36.53 276 LYS A N 1
ATOM 2114 C CA . LYS A 1 276 ? 13.742 24.939 -10.267 1.00 36.53 276 LYS A CA 1
ATOM 2115 C C . LYS A 1 276 ? 12.643 25.778 -9.619 1.00 36.53 276 LYS A C 1
ATOM 2117 O O . LYS A 1 276 ? 12.814 26.176 -8.469 1.00 36.53 276 LYS A O 1
ATOM 2122 N N . ASP A 1 277 ? 11.520 25.961 -10.306 1.00 45.06 277 ASP A N 1
ATOM 2123 C CA . ASP A 1 277 ? 10.406 26.771 -9.801 1.00 45.06 277 ASP A CA 1
ATOM 2124 C C . ASP A 1 277 ? 9.565 26.047 -8.732 1.00 45.06 277 ASP A C 1
ATOM 2126 O O . ASP A 1 277 ? 8.978 26.693 -7.868 1.00 45.06 277 ASP A O 1
ATOM 2130 N N . LEU A 1 278 ? 9.543 24.705 -8.728 1.00 39.19 278 LEU A N 1
ATOM 2131 C CA . LEU A 1 278 ? 8.728 23.907 -7.795 1.00 39.19 278 LEU A CA 1
ATOM 2132 C C . LEU A 1 278 ? 9.449 23.485 -6.498 1.00 39.19 278 LEU A C 1
ATOM 2134 O O . LEU A 1 278 ? 8.781 23.241 -5.495 1.00 39.19 278 LEU A O 1
ATOM 2138 N N . PHE A 1 279 ? 10.788 23.397 -6.480 1.00 41.00 279 PHE A N 1
ATOM 2139 C CA . PHE A 1 279 ? 11.554 22.851 -5.337 1.00 41.00 279 PHE A CA 1
ATOM 2140 C C . PHE A 1 279 ? 12.838 23.630 -4.984 1.00 41.00 279 PHE A C 1
ATOM 2142 O O . PHE A 1 279 ? 13.772 23.072 -4.398 1.00 41.00 279 PHE A O 1
ATOM 2149 N N . GLY A 1 280 ? 12.895 24.927 -5.302 1.00 34.25 280 GLY A N 1
ATOM 2150 C CA . GLY A 1 280 ? 14.082 25.796 -5.226 1.00 34.25 280 GLY A CA 1
ATOM 2151 C C . GLY A 1 280 ? 14.830 25.939 -3.884 1.00 34.25 280 GLY A C 1
ATOM 2152 O O . GLY A 1 280 ? 15.781 26.710 -3.829 1.00 34.25 280 GLY A O 1
ATOM 2153 N N . CYS A 1 281 ? 14.494 25.195 -2.824 1.00 33.16 281 CYS A N 1
ATOM 2154 C CA . CYS A 1 281 ? 15.191 25.266 -1.530 1.00 33.16 281 CYS A CA 1
ATOM 2155 C C . CYS A 1 281 ? 16.063 24.051 -1.154 1.00 33.16 281 CYS A C 1
ATOM 2157 O O . CYS A 1 281 ? 16.657 24.075 -0.078 1.00 33.16 281 CYS A O 1
ATOM 2159 N N . CYS A 1 282 ? 16.194 22.994 -1.974 1.00 34.62 282 CYS A N 1
ATOM 2160 C CA . CYS A 1 282 ? 16.974 21.813 -1.538 1.00 34.62 282 CYS A CA 1
ATOM 2161 C C . CYS A 1 282 ? 17.882 21.106 -2.555 1.00 34.62 282 CYS A C 1
ATOM 2163 O O . CYS A 1 282 ? 18.522 20.121 -2.188 1.00 34.62 282 CYS A O 1
ATOM 2165 N N . TYR A 1 283 ? 18.026 21.575 -3.798 1.00 32.94 283 TYR A N 1
ATOM 2166 C CA . TYR A 1 283 ? 18.894 20.876 -4.756 1.00 32.94 283 TYR A CA 1
ATOM 2167 C C . TYR A 1 283 ? 20.311 21.464 -4.817 1.00 32.94 283 TYR A C 1
ATOM 2169 O O . TYR A 1 283 ? 20.598 22.384 -5.583 1.00 32.94 283 TYR A O 1
ATOM 2177 N N . LYS A 1 284 ? 21.232 20.905 -4.021 1.00 28.75 284 LYS A N 1
ATOM 2178 C CA . LYS A 1 284 ? 22.674 21.160 -4.160 1.00 28.75 284 LYS A CA 1
ATOM 2179 C C . LYS A 1 284 ? 23.235 20.243 -5.253 1.00 28.75 284 LYS A C 1
ATOM 2181 O O . LYS A 1 284 ? 23.290 19.027 -5.099 1.00 28.75 284 LYS A O 1
ATOM 2186 N N . LYS A 1 285 ? 23.638 20.850 -6.369 1.00 30.38 285 LYS A N 1
ATOM 2187 C CA . LYS A 1 285 ? 24.236 20.212 -7.551 1.00 30.38 285 LYS A CA 1
ATOM 2188 C C . LYS A 1 285 ? 25.483 19.408 -7.147 1.00 30.38 285 LYS A C 1
ATOM 2190 O O . LYS A 1 285 ? 26.488 19.998 -6.761 1.00 30.38 285 LYS A O 1
ATOM 2195 N N . LYS A 1 286 ? 25.443 18.075 -7.247 1.00 25.58 286 LYS A N 1
ATOM 2196 C CA . LYS A 1 286 ? 26.657 17.245 -7.272 1.00 25.58 286 LYS A CA 1
ATOM 2197 C C . LYS A 1 286 ? 26.999 17.007 -8.739 1.00 25.58 286 LYS A C 1
ATOM 2199 O O . LYS A 1 286 ? 26.359 16.211 -9.416 1.00 25.58 286 LYS A O 1
ATOM 2204 N N . THR A 1 287 ? 27.933 17.801 -9.243 1.00 27.08 287 THR A N 1
ATOM 2205 C CA . THR A 1 287 ? 28.459 17.733 -10.606 1.00 27.08 287 THR A CA 1
ATOM 2206 C C . THR A 1 287 ? 29.130 16.371 -10.796 1.00 27.08 287 THR A C 1
ATOM 2208 O O . THR A 1 287 ? 30.169 16.110 -10.197 1.00 27.08 287 THR A O 1
ATOM 2211 N N . VAL A 1 288 ? 28.521 15.482 -11.583 1.00 29.81 288 VAL A N 1
ATOM 2212 C CA . VAL A 1 288 ? 29.235 14.338 -12.163 1.00 29.81 288 VAL A CA 1
ATOM 2213 C C . VAL A 1 288 ? 30.089 14.909 -13.290 1.00 29.81 288 VAL A C 1
ATOM 2215 O O . VAL A 1 288 ? 29.587 15.669 -14.117 1.00 29.81 288 VAL A O 1
ATOM 2218 N N . GLY A 1 289 ? 31.392 14.642 -13.228 1.00 23.73 289 GLY A N 1
ATOM 2219 C CA . GLY A 1 289 ? 32.394 15.224 -14.108 1.00 23.73 289 GLY A CA 1
ATOM 2220 C C . GLY A 1 289 ? 32.091 14.976 -15.581 1.00 23.73 289 GLY A C 1
ATOM 2221 O O . GLY A 1 289 ? 31.790 13.858 -15.992 1.00 23.73 289 GLY A O 1
ATOM 2222 N N . SER A 1 290 ? 32.196 16.047 -16.360 1.00 23.14 290 SER A N 1
ATOM 2223 C CA . SER A 1 290 ? 32.287 16.009 -17.809 1.00 23.14 290 SER A CA 1
ATOM 2224 C C . SER A 1 290 ? 33.484 15.151 -18.219 1.00 23.14 290 SER A C 1
ATOM 2226 O O . SER A 1 290 ? 34.623 15.530 -17.956 1.00 23.14 290 SER A O 1
ATOM 2228 N N . VAL A 1 291 ? 33.247 14.026 -18.892 1.00 24.81 291 VAL A N 1
ATOM 2229 C CA . VAL A 1 291 ? 34.266 13.451 -19.773 1.00 24.81 291 VAL A CA 1
ATOM 2230 C C . VAL A 1 291 ? 34.147 14.206 -21.089 1.00 24.81 291 VAL A C 1
ATOM 2232 O O . VAL A 1 291 ? 33.193 14.042 -21.846 1.00 24.81 291 VAL A O 1
ATOM 2235 N N . VAL A 1 292 ? 35.086 15.125 -21.285 1.00 24.91 292 VAL A N 1
ATOM 2236 C CA . VAL A 1 292 ? 35.344 15.789 -22.559 1.00 24.91 292 VAL A CA 1
ATOM 2237 C C . VAL A 1 292 ? 35.832 14.717 -23.530 1.00 24.91 292 VAL A C 1
ATOM 2239 O O . VAL A 1 292 ? 36.858 14.086 -23.292 1.00 24.91 292 VAL A O 1
ATOM 2242 N N . MET A 1 293 ? 35.081 14.503 -24.607 1.00 26.12 293 MET A N 1
ATOM 2243 C CA . MET A 1 293 ? 35.545 13.759 -25.775 1.00 26.12 293 MET A CA 1
ATOM 2244 C C . MET A 1 293 ? 36.582 14.631 -26.490 1.00 26.12 293 MET A C 1
ATOM 2246 O O . MET A 1 293 ? 36.208 15.517 -27.257 1.00 26.12 293 MET A O 1
ATOM 2250 N N . ASN A 1 294 ? 37.868 14.414 -26.214 1.00 22.75 294 ASN A N 1
ATOM 2251 C CA . ASN A 1 294 ? 38.909 14.772 -27.170 1.00 22.75 294 ASN A CA 1
ATOM 2252 C C . ASN A 1 294 ? 39.023 13.604 -28.145 1.00 22.75 294 ASN A C 1
ATOM 2254 O O . ASN A 1 294 ? 39.259 12.467 -27.737 1.00 22.75 294 ASN A O 1
ATOM 2258 N N . GLY A 1 295 ? 38.770 13.887 -29.419 1.00 33.59 295 GLY A N 1
ATOM 2259 C CA . GLY A 1 295 ? 39.063 12.951 -30.486 1.00 33.59 295 GLY A CA 1
ATOM 2260 C C . GLY A 1 295 ? 40.569 12.825 -30.627 1.00 33.59 295 GLY A C 1
ATOM 2261 O O . GLY A 1 295 ? 41.227 13.830 -30.846 1.00 33.59 295 GLY A O 1
ATOM 2262 N N . ASP A 1 296 ? 41.064 11.599 -30.532 1.00 23.25 296 ASP A N 1
ATOM 2263 C CA . ASP A 1 296 ? 42.326 11.186 -31.124 1.00 23.25 296 ASP A CA 1
ATOM 2264 C C . ASP A 1 296 ? 42.142 9.750 -31.626 1.00 23.25 296 ASP A C 1
ATOM 2266 O O . ASP A 1 296 ? 41.739 8.844 -30.894 1.00 23.25 296 ASP A O 1
ATOM 2270 N N . HIS A 1 297 ? 42.364 9.575 -32.927 1.00 33.41 297 HIS A N 1
ATOM 2271 C CA . HIS A 1 297 ? 42.471 8.286 -33.596 1.00 33.41 297 HIS A CA 1
ATOM 2272 C C . HIS A 1 297 ? 43.524 7.418 -32.898 1.00 33.41 297 HIS A C 1
ATOM 2274 O O . HIS A 1 297 ? 44.675 7.839 -32.827 1.00 33.41 297 HIS A O 1
ATOM 2280 N N . LEU A 1 298 ? 43.189 6.187 -32.488 1.00 27.91 298 LEU A N 1
ATOM 2281 C CA . LEU A 1 298 ? 44.203 5.172 -32.183 1.00 27.91 298 LEU A CA 1
ATOM 2282 C C . LEU A 1 298 ? 43.868 3.810 -32.817 1.00 27.91 298 LEU A C 1
ATOM 2284 O O . LEU A 1 298 ? 42.729 3.352 -32.815 1.00 27.91 298 LEU A O 1
ATOM 2288 N N . SER A 1 299 ? 44.922 3.245 -33.404 1.00 26.08 299 SER A N 1
ATOM 2289 C CA . SER A 1 299 ? 45.035 2.146 -34.372 1.00 26.08 299 SER A CA 1
ATOM 2290 C C . SER A 1 299 ? 44.757 0.738 -33.792 1.00 26.08 299 SER A C 1
ATOM 2292 O O . SER A 1 299 ? 44.882 0.548 -32.579 1.00 26.08 299 SER A O 1
ATOM 2294 N N . PRO A 1 300 ? 44.445 -0.279 -34.625 1.00 29.83 300 PRO A N 1
ATOM 2295 C CA . PRO A 1 300 ? 44.034 -1.616 -34.192 1.00 29.83 300 PRO A CA 1
ATOM 2296 C C . PRO A 1 300 ? 45.227 -2.558 -33.931 1.00 29.83 300 PRO A C 1
ATOM 2298 O O . PRO A 1 300 ? 45.389 -3.560 -34.617 1.00 29.83 300 PRO A O 1
ATOM 2301 N N . GLU A 1 301 ? 46.055 -2.259 -32.926 1.00 32.88 301 GLU A N 1
ATOM 2302 C CA . GLU A 1 301 ? 47.133 -3.172 -32.472 1.00 32.88 301 GLU A CA 1
ATOM 2303 C C . GLU A 1 301 ? 47.061 -3.543 -30.979 1.00 32.88 301 GLU A C 1
ATOM 2305 O O . GLU A 1 301 ? 47.787 -4.417 -30.516 1.00 32.88 301 GLU A O 1
ATOM 2310 N N . HIS A 1 302 ? 46.125 -2.977 -30.213 1.00 32.56 302 HIS A N 1
ATOM 2311 C CA . HIS A 1 302 ? 45.979 -3.291 -28.783 1.00 32.56 302 HIS A CA 1
ATOM 2312 C C . HIS A 1 302 ? 44.942 -4.376 -28.461 1.00 32.56 302 HIS A C 1
ATOM 2314 O O . HIS A 1 302 ? 44.751 -4.716 -27.297 1.00 32.56 302 HIS A O 1
ATOM 2320 N N . GLN A 1 303 ? 44.305 -4.960 -29.478 1.00 32.53 303 GLN A N 1
ATOM 2321 C CA . GLN A 1 303 ? 43.252 -5.963 -29.295 1.00 32.53 303 GLN A CA 1
ATOM 2322 C C . GLN A 1 303 ? 43.773 -7.413 -29.271 1.00 32.53 303 GLN A C 1
ATOM 2324 O O . GLN A 1 303 ? 43.028 -8.305 -28.893 1.00 32.53 303 GLN A O 1
ATOM 2329 N N . GLN A 1 304 ? 45.054 -7.653 -29.591 1.00 34.06 304 GLN A N 1
ATOM 2330 C CA . GLN A 1 304 ? 45.662 -8.996 -29.560 1.00 34.06 304 GLN A CA 1
ATOM 2331 C C . GLN A 1 304 ? 46.428 -9.332 -28.268 1.00 34.06 304 GLN A C 1
ATOM 2333 O O . GLN A 1 304 ? 46.733 -10.495 -28.037 1.00 34.06 304 GLN A O 1
ATOM 2338 N N . VAL A 1 305 ? 46.717 -8.361 -27.393 1.00 41.84 305 VAL A N 1
ATOM 2339 C CA . VAL A 1 305 ? 47.554 -8.599 -26.194 1.00 41.84 305 VAL A CA 1
ATOM 2340 C C . VAL A 1 305 ? 46.734 -9.002 -24.955 1.00 41.84 305 VAL A C 1
ATOM 2342 O O . VAL A 1 305 ? 47.274 -9.598 -24.024 1.00 41.84 305 VAL A O 1
ATOM 2345 N N . GLU A 1 306 ? 45.422 -8.749 -24.943 1.00 35.28 306 GLU A N 1
ATOM 2346 C CA . GLU A 1 306 ? 44.554 -9.093 -23.803 1.00 35.28 306 GLU A CA 1
ATOM 2347 C C . GLU A 1 306 ? 43.918 -10.498 -23.930 1.00 35.28 306 GLU A C 1
ATOM 2349 O O . GLU A 1 306 ? 43.534 -11.089 -22.922 1.00 35.28 306 GLU A O 1
ATOM 2354 N N . GLU A 1 307 ? 43.864 -11.081 -25.138 1.00 37.03 307 GLU A N 1
ATOM 2355 C CA . GLU A 1 307 ? 43.314 -12.433 -25.370 1.00 37.03 307 GLU A CA 1
ATOM 2356 C C . GLU A 1 307 ? 44.250 -13.566 -24.904 1.00 37.03 307 GLU A C 1
ATOM 2358 O O . GLU A 1 307 ? 43.771 -14.625 -24.500 1.00 37.03 307 GLU A O 1
ATOM 2363 N N . GLU A 1 308 ? 45.570 -13.352 -24.849 1.00 39.66 308 GLU A N 1
ATOM 2364 C CA . GLU A 1 308 ? 46.510 -14.369 -24.340 1.00 39.66 308 GLU A CA 1
ATOM 2365 C C . GLU A 1 308 ? 46.562 -14.449 -22.805 1.00 39.66 308 GLU A C 1
ATOM 2367 O O . GLU A 1 308 ? 47.020 -15.448 -22.249 1.00 39.66 308 GLU A O 1
ATOM 2372 N N . ARG A 1 309 ? 46.052 -13.443 -22.080 1.00 36.62 309 ARG A N 1
ATOM 2373 C CA . ARG A 1 309 ? 46.147 -13.403 -20.609 1.00 36.62 309 ARG A CA 1
ATOM 2374 C C . ARG A 1 309 ? 45.004 -14.125 -19.880 1.00 36.62 309 ARG A C 1
ATOM 2376 O O . ARG A 1 309 ? 45.081 -14.301 -18.667 1.00 36.62 309 ARG A O 1
ATOM 2383 N N . ILE A 1 310 ? 43.971 -14.569 -20.601 1.00 39.16 310 ILE A N 1
ATOM 2384 C CA . ILE A 1 310 ? 42.773 -15.221 -20.034 1.00 39.16 310 ILE A CA 1
ATOM 2385 C C . ILE A 1 310 ? 42.851 -16.761 -20.104 1.00 39.16 310 ILE A C 1
ATOM 2387 O O . ILE A 1 310 ? 42.102 -17.448 -19.419 1.00 39.16 310 ILE A O 1
ATOM 2391 N N . LEU A 1 311 ? 43.808 -17.337 -20.839 1.00 39.88 311 LEU A N 1
ATOM 2392 C CA . LEU A 1 311 ? 43.977 -18.797 -20.939 1.00 39.88 311 LEU A CA 1
ATOM 2393 C C . LEU A 1 311 ? 44.949 -19.417 -19.912 1.00 39.88 311 LEU A C 1
ATOM 2395 O O . LEU A 1 311 ? 45.225 -20.613 -19.997 1.00 39.88 311 LEU A O 1
ATOM 2399 N N . GLN A 1 312 ? 45.459 -18.656 -18.935 1.00 42.19 312 GLN A N 1
ATOM 2400 C CA . GLN A 1 312 ? 46.419 -19.174 -17.941 1.00 42.19 312 GLN A CA 1
ATOM 2401 C C . GLN A 1 312 ? 46.141 -18.834 -16.461 1.00 42.19 312 GLN A C 1
ATOM 2403 O O . GLN A 1 312 ? 47.042 -19.006 -15.646 1.00 42.19 312 GLN A O 1
ATOM 2408 N N . ASN A 1 313 ? 44.924 -18.438 -16.069 1.00 37.84 313 ASN A N 1
ATOM 2409 C CA . ASN A 1 313 ? 44.535 -18.358 -14.646 1.00 37.84 313 ASN A CA 1
ATOM 2410 C C . ASN A 1 313 ? 43.132 -18.906 -14.391 1.00 37.84 313 ASN A C 1
ATOM 2412 O O . ASN A 1 313 ? 42.203 -18.473 -15.105 1.00 37.84 313 ASN A O 1
#

Secondary structure (DSSP, 8-state):
-B--TTSSSBHHIIIIIHHHHHHHHHHH-HHHHHHHHTSS-HHHHHHHHHHHHHHHHHHHHHHHHHHHHHHHHHSS--TTTTTS-SSGGGHHHHHHHHHTTTSTTHHHHHHHHHHHHHHHHHHHHHHHHHHHIIIIIIIIIS------HHHHHHHHHHHHHHHHHHHHHHHHHHTTS-TTHHHHHHHHHHHHHHHHHHHHHHHHH-TT--HHHHHHHHHHHHHHHHHHHHHHHHHHHHHTTTS-------TTHHHHHHTS-S-HHHHHHHHHHHHHHHHTTS-----------------TTSSSSSSTTSS--